Protein AF-A0A1T3MM85-F1 (afdb_monomer_lite)

Radius of gyration: 18.75 Å; chains: 1; bounding box: 43×45×53 Å

Sequence (232 aa):
MTERKKYNGIYTDNSGTTAVIVENDFKNLYTEIDGVKFSGSEFSDLSLDDKTKYTEQQLQRFTWSKTPVYNSEIVREELCNCTFEILVPQLIIDKTTGSEFYSDLKIEYLLGNAEPDGGIEDERISVSLTIEGNLYIGIGNLMETALDDIHSQFGESYHFKNCYGCLYGDYSVYGQSAFGTMLCFAAQKEKYKKVTNKQEYMDLETDKTTTVQEIYCCSQYEIRRAGAGYRG

InterPro domains:
  IPR046271 Protein of unknown function DUF6304 [PF19822] (6-168)

pLDDT: mean 94.49, std 5.5, range [46.62, 98.75]

Secondary structure (DSSP, 8-state):
-PPPEEEEEEEEETTEEEEEEEEE-SS-EEEEETTEEEEESSSTT-B-S-GGGS-HHHHTTSEEEEEEPTTSS-EEEEEESEEEEEEEEEEEEETTT--EEEEEEEEEEEE-PBPTTSSBS-EEEEEEEEETTEEEEEEESSHHHHHHHHHHHHTTTEEE-SSTTBTTEE--TT---SSS-EEE-GGGHHHHTT--SHHHHHTS-GGG-EEE-TT---TT--B--TTSSTT-

Structure (mmCIF, N/CA/C/O backbone):
data_AF-A0A1T3MM85-F1
#
_entry.id   AF-A0A1T3MM85-F1
#
loop_
_atom_site.group_PDB
_atom_site.id
_atom_site.type_symbol
_atom_site.label_atom_id
_atom_site.label_alt_id
_atom_site.label_comp_id
_atom_site.label_asym_id
_atom_site.label_entity_id
_atom_site.label_seq_id
_atom_site.pdbx_PDB_ins_code
_atom_site.Cartn_x
_atom_site.Cartn_y
_atom_site.Cartn_z
_atom_site.occupancy
_atom_site.B_iso_or_equiv
_atom_site.auth_seq_id
_atom_site.auth_comp_id
_atom_site.auth_asym_id
_atom_site.auth_atom_id
_atom_site.pdbx_PDB_model_num
ATOM 1 N N . MET A 1 1 ? -14.546 -11.811 -8.523 1.00 46.62 1 MET A N 1
ATOM 2 C CA . MET A 1 1 ? -13.334 -10.973 -8.602 1.00 46.62 1 MET A CA 1
ATOM 3 C C . MET A 1 1 ? -13.618 -9.736 -7.777 1.00 46.62 1 MET A C 1
ATOM 5 O O . MET A 1 1 ? -14.695 -9.176 -7.950 1.00 46.62 1 MET A O 1
ATOM 9 N N . THR A 1 2 ? -12.750 -9.386 -6.830 1.00 62.84 2 THR A N 1
ATOM 10 C CA . THR A 1 2 ? -12.880 -8.134 -6.070 1.00 62.84 2 THR A CA 1
ATOM 11 C C . THR A 1 2 ? -12.786 -6.966 -7.051 1.00 62.84 2 THR A C 1
ATOM 13 O O . THR A 1 2 ? -11.993 -7.018 -7.990 1.00 62.84 2 THR A O 1
ATOM 16 N N . GLU A 1 3 ? -13.634 -5.954 -6.890 1.00 85.25 3 GLU A N 1
ATOM 17 C CA . GLU A 1 3 ? -13.564 -4.738 -7.700 1.00 85.25 3 GLU A CA 1
ATOM 18 C C . GLU A 1 3 ? -12.201 -4.063 -7.486 1.00 85.25 3 GLU A C 1
ATOM 20 O O . GLU A 1 3 ? -11.816 -3.806 -6.345 1.00 85.25 3 GLU A O 1
ATOM 25 N N . ARG A 1 4 ? -11.477 -3.776 -8.573 1.00 93.38 4 ARG A N 1
ATOM 26 C CA . ARG A 1 4 ? -10.217 -3.029 -8.508 1.00 93.38 4 ARG A CA 1
ATOM 27 C C . ARG A 1 4 ? -10.506 -1.548 -8.328 1.00 93.38 4 ARG A C 1
ATOM 29 O O . ARG A 1 4 ? -11.201 -0.949 -9.151 1.00 93.38 4 ARG A O 1
ATOM 36 N N . LYS A 1 5 ? -9.954 -0.948 -7.277 1.00 96.44 5 LYS A N 1
ATOM 37 C CA . LYS A 1 5 ? -9.929 0.509 -7.124 1.00 96.44 5 LYS A CA 1
ATOM 38 C C . LYS A 1 5 ? -8.842 1.093 -8.011 1.00 96.44 5 LYS A C 1
ATOM 40 O O . LYS A 1 5 ? -7.887 0.403 -8.341 1.00 96.44 5 LYS A O 1
ATOM 45 N N . LYS A 1 6 ? -9.025 2.340 -8.437 1.00 97.94 6 LYS A N 1
ATOM 46 C CA . LYS A 1 6 ? -8.108 3.045 -9.335 1.00 97.94 6 LYS A CA 1
ATOM 47 C C . LYS A 1 6 ? -7.636 4.315 -8.655 1.00 97.94 6 LYS A C 1
ATOM 49 O O . LYS A 1 6 ? -8.470 5.106 -8.217 1.00 97.94 6 LYS A O 1
ATOM 54 N N . TYR A 1 7 ? -6.327 4.498 -8.600 1.00 98.12 7 TYR A N 1
ATOM 55 C CA . TYR A 1 7 ? -5.687 5.664 -8.011 1.00 98.12 7 TYR A CA 1
ATOM 56 C C . TYR A 1 7 ? -4.907 6.395 -9.091 1.00 98.12 7 TYR A C 1
ATOM 58 O O . TYR A 1 7 ? -4.075 5.799 -9.775 1.00 98.12 7 TYR A O 1
ATOM 66 N N . ASN A 1 8 ? -5.205 7.680 -9.259 1.00 97.81 8 ASN A N 1
ATOM 67 C CA . ASN A 1 8 ? -4.418 8.531 -10.139 1.00 97.81 8 ASN A CA 1
ATOM 68 C C . ASN A 1 8 ? -3.082 8.826 -9.467 1.00 97.81 8 ASN A C 1
ATOM 70 O O . ASN A 1 8 ? -3.023 9.038 -8.251 1.00 97.81 8 ASN A O 1
ATOM 74 N N . GLY A 1 9 ? -2.035 8.879 -10.275 1.00 97.88 9 GLY A N 1
ATOM 75 C CA . GLY A 1 9 ? -0.713 9.179 -9.782 1.00 97.88 9 GLY A CA 1
ATOM 76 C C . GLY A 1 9 ? 0.264 9.565 -10.870 1.00 97.88 9 GLY A C 1
ATOM 77 O O . GLY A 1 9 ? -0.087 9.742 -12.040 1.00 97.88 9 GLY A O 1
ATOM 78 N N . ILE A 1 10 ? 1.513 9.672 -10.451 1.00 98.62 10 ILE A N 1
ATOM 79 C CA . ILE A 1 10 ? 2.661 9.889 -11.312 1.00 98.62 10 ILE A CA 1
ATOM 80 C C . ILE A 1 10 ? 3.708 8.817 -11.034 1.00 98.62 10 ILE A C 1
ATOM 82 O O . ILE A 1 10 ? 3.900 8.380 -9.900 1.00 98.62 10 ILE A O 1
ATOM 86 N N . TYR A 1 11 ? 4.378 8.407 -12.097 1.00 98.69 11 TYR A N 1
ATOM 87 C CA . TYR A 1 11 ? 5.571 7.584 -12.061 1.00 98.69 11 TYR A CA 1
ATOM 88 C C . TYR A 1 11 ? 6.740 8.429 -12.549 1.00 98.69 11 TYR A C 1
ATOM 90 O O . TYR A 1 11 ? 6.615 9.115 -13.565 1.00 98.69 11 TYR A O 1
ATOM 98 N N . THR A 1 12 ? 7.860 8.391 -11.836 1.00 98.62 12 THR A N 1
ATOM 99 C CA . THR A 1 12 ? 9.086 9.097 -12.216 1.00 98.62 12 THR A CA 1
ATOM 100 C C . THR A 1 12 ? 10.269 8.143 -12.193 1.00 98.62 12 THR A C 1
ATOM 102 O O . THR A 1 12 ? 10.484 7.453 -11.203 1.00 98.62 12 THR A O 1
ATOM 105 N N . ASP A 1 13 ? 11.049 8.138 -13.268 1.00 97.25 13 ASP A N 1
ATOM 106 C CA . ASP A 1 13 ? 12.316 7.418 -13.403 1.00 97.25 13 ASP A CA 1
ATOM 107 C C . ASP A 1 13 ? 13.390 8.335 -14.019 1.00 97.25 13 ASP A C 1
ATOM 109 O O . ASP A 1 13 ? 13.202 9.546 -14.177 1.00 97.25 13 ASP A O 1
ATOM 113 N N . ASN A 1 14 ? 14.528 7.758 -14.408 1.00 94.75 14 ASN A N 1
ATOM 114 C CA . ASN A 1 14 ? 15.611 8.476 -15.088 1.00 94.75 14 ASN A CA 1
ATOM 115 C C . ASN A 1 14 ? 15.220 9.074 -16.459 1.00 94.75 14 ASN A C 1
ATOM 117 O O . ASN A 1 14 ? 15.920 9.950 -16.967 1.00 94.75 14 ASN A O 1
ATOM 121 N N . SER A 1 15 ? 14.120 8.612 -17.052 1.00 94.81 15 SER A N 1
ATOM 122 C CA . SER A 1 15 ? 13.611 9.019 -18.361 1.00 94.81 15 SER A CA 1
ATOM 123 C C . SER A 1 15 ? 12.527 10.098 -18.238 1.00 94.81 15 SER A C 1
ATOM 125 O O . SER A 1 15 ? 12.055 10.626 -19.247 1.00 94.81 15 SER A O 1
ATOM 127 N N . GLY A 1 16 ? 12.135 10.457 -17.011 1.00 96.38 16 GLY A N 1
ATOM 128 C CA . GLY A 1 16 ? 11.225 11.552 -16.687 1.00 96.38 16 GLY A CA 1
ATOM 129 C C . GLY A 1 16 ? 9.965 11.091 -15.958 1.00 96.38 16 GLY A C 1
ATOM 130 O O . GLY A 1 16 ? 9.890 9.984 -15.436 1.00 96.38 16 GLY A O 1
ATOM 131 N N . THR A 1 17 ? 8.957 11.959 -15.941 1.00 98.06 17 THR A N 1
ATOM 132 C CA . THR A 1 17 ? 7.688 11.725 -15.242 1.00 98.06 17 THR A CA 1
ATOM 133 C C . THR A 1 17 ? 6.564 11.431 -16.231 1.00 98.06 17 THR A C 1
ATOM 135 O O . THR A 1 17 ? 6.426 12.127 -17.237 1.00 98.06 17 THR A O 1
ATOM 138 N N . THR A 1 18 ? 5.727 10.442 -15.923 1.00 97.75 18 THR A N 1
ATOM 139 C CA . THR A 1 18 ? 4.512 10.115 -16.679 1.00 97.75 18 THR A CA 1
ATOM 140 C C . THR A 1 18 ? 3.326 9.937 -15.732 1.00 97.75 18 THR A C 1
ATOM 142 O O . THR A 1 18 ? 3.488 9.541 -14.575 1.00 97.75 18 THR A O 1
ATOM 145 N N . ALA A 1 19 ? 2.124 10.266 -16.200 1.00 98.38 19 ALA A N 1
ATOM 146 C CA . ALA A 1 19 ? 0.906 10.035 -15.432 1.00 98.38 19 ALA A CA 1
ATOM 147 C C . ALA A 1 19 ? 0.533 8.551 -15.495 1.00 98.38 19 ALA A C 1
ATOM 149 O O . ALA A 1 19 ? 0.599 7.937 -16.559 1.00 98.38 19 ALA A O 1
ATOM 150 N N . VAL A 1 20 ? 0.106 7.990 -14.368 1.00 98.50 20 VAL A N 1
ATOM 151 C CA . VAL A 1 20 ? -0.254 6.573 -14.257 1.00 98.50 20 VAL A CA 1
ATOM 152 C C . VAL A 1 20 ? -1.571 6.397 -13.517 1.00 98.50 20 VAL A C 1
ATOM 154 O O . VAL A 1 20 ? -2.015 7.261 -12.756 1.00 98.50 20 VAL A O 1
ATOM 157 N N . ILE A 1 21 ? -2.188 5.238 -13.731 1.00 98.56 21 ILE A N 1
ATOM 158 C CA . ILE A 1 21 ? -3.291 4.751 -12.911 1.00 98.56 21 ILE A CA 1
ATOM 159 C C . ILE A 1 21 ? -2.824 3.460 -12.255 1.00 98.56 21 ILE A C 1
ATOM 161 O O . ILE A 1 21 ? -2.561 2.478 -12.947 1.00 98.56 21 ILE A O 1
ATOM 165 N N . VAL A 1 22 ? -2.771 3.458 -10.926 1.00 98.50 22 VAL A N 1
ATOM 166 C CA . VAL A 1 22 ? -2.528 2.244 -10.147 1.00 98.50 22 VAL A CA 1
ATOM 167 C C . VAL A 1 22 ? -3.875 1.619 -9.814 1.00 98.50 22 VAL A C 1
ATOM 169 O O . VAL A 1 22 ? -4.695 2.203 -9.102 1.00 98.50 22 VAL A O 1
ATOM 172 N N . GLU A 1 23 ? -4.127 0.435 -10.360 1.00 98.38 23 GLU A N 1
ATOM 173 C CA . GLU A 1 23 ? -5.252 -0.404 -9.975 1.00 98.38 23 GLU A CA 1
ATOM 174 C C . GLU A 1 23 ? -4.876 -1.272 -8.775 1.00 98.38 23 GLU A C 1
ATOM 176 O O . GLU A 1 23 ? -3.779 -1.819 -8.714 1.00 98.38 23 GLU A O 1
ATOM 181 N N . ASN A 1 24 ? -5.800 -1.435 -7.835 1.00 97.44 24 ASN A N 1
ATOM 182 C CA . ASN A 1 24 ? -5.543 -2.117 -6.578 1.00 97.44 24 ASN A CA 1
ATOM 183 C C . ASN A 1 24 ? -6.744 -2.993 -6.178 1.00 97.44 24 ASN A C 1
ATOM 185 O O . ASN A 1 24 ? -7.872 -2.501 -6.088 1.00 97.44 24 ASN A O 1
ATOM 189 N N . ASP A 1 25 ? -6.516 -4.293 -5.962 1.00 95.88 25 ASP A N 1
ATOM 190 C CA . ASP A 1 25 ? -7.523 -5.244 -5.446 1.00 95.88 25 ASP A CA 1
ATOM 191 C C . ASP A 1 25 ? -7.372 -5.557 -3.940 1.00 95.88 25 ASP A C 1
ATOM 193 O O . ASP A 1 25 ? -8.029 -6.458 -3.409 1.00 95.88 25 ASP A O 1
ATOM 197 N N . PHE A 1 26 ? -6.527 -4.776 -3.269 1.00 94.75 26 PHE A N 1
ATOM 198 C CA . PHE A 1 26 ? -6.079 -4.850 -1.880 1.00 94.75 26 PHE A CA 1
ATOM 199 C C . PHE A 1 26 ? -5.228 -6.073 -1.537 1.00 94.75 26 PHE A C 1
ATOM 201 O O . PHE A 1 26 ? -5.015 -6.368 -0.359 1.00 94.75 26 PHE A O 1
ATOM 208 N N . LYS A 1 27 ? -4.740 -6.772 -2.565 1.00 93.25 27 LYS A N 1
ATOM 209 C CA . LYS A 1 27 ? -3.718 -7.822 -2.483 1.00 93.25 27 LYS A CA 1
ATOM 210 C C . LYS A 1 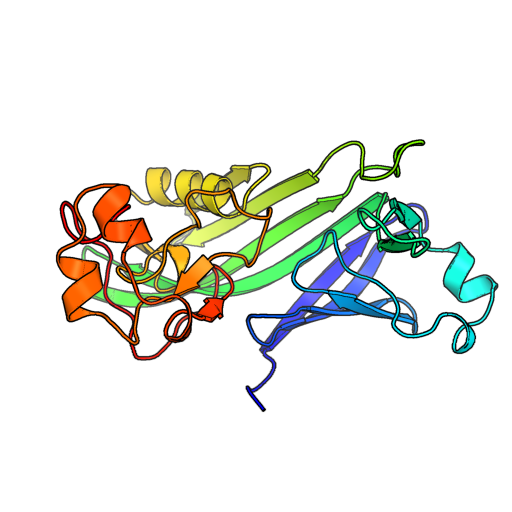27 ? -2.596 -7.603 -3.489 1.00 93.25 27 LYS A C 1
ATOM 212 O O . LYS A 1 27 ? -1.458 -7.928 -3.195 1.00 93.25 27 LYS A O 1
ATOM 217 N N . ASN A 1 28 ? -2.943 -7.089 -4.662 1.00 95.75 28 ASN A N 1
ATOM 218 C CA . ASN A 1 28 ? -2.043 -6.812 -5.760 1.00 95.75 28 ASN A CA 1
ATOM 219 C C . ASN A 1 28 ? -2.306 -5.421 -6.330 1.00 95.75 28 ASN A C 1
ATOM 221 O O . ASN A 1 28 ? -3.443 -4.929 -6.371 1.00 95.75 28 ASN A O 1
ATOM 225 N N . LEU A 1 29 ? -1.225 -4.839 -6.821 1.00 97.56 29 LEU A N 1
ATOM 226 C CA . LEU A 1 29 ? -1.166 -3.639 -7.620 1.00 97.56 29 LEU A CA 1
ATOM 227 C C . LEU A 1 29 ? -1.023 -4.012 -9.094 1.00 97.56 29 LEU A C 1
ATOM 229 O O . LEU A 1 29 ? -0.378 -4.997 -9.455 1.00 97.56 29 LEU A O 1
ATOM 233 N N . TYR A 1 30 ? -1.619 -3.192 -9.950 1.00 98.19 30 TYR A N 1
ATOM 234 C CA . TYR A 1 30 ? -1.476 -3.277 -11.396 1.00 98.19 30 TYR A CA 1
ATOM 235 C C . TYR A 1 30 ? -1.328 -1.865 -11.938 1.00 98.19 30 TYR A C 1
ATOM 237 O O . TYR A 1 30 ? -2.075 -0.971 -11.551 1.00 98.19 30 TYR A O 1
ATOM 245 N N . THR A 1 31 ? -0.394 -1.646 -12.849 1.00 98.38 31 THR A N 1
ATOM 246 C CA . THR A 1 31 ? -0.218 -0.335 -13.477 1.00 98.38 31 THR A CA 1
ATOM 247 C C . THR A 1 31 ? 0.287 -0.495 -14.900 1.00 98.38 31 THR A C 1
ATOM 249 O O . THR A 1 31 ? 0.896 -1.507 -15.248 1.00 98.38 31 THR A O 1
ATOM 252 N N . GLU A 1 32 ? 0.007 0.492 -15.740 1.00 97.81 32 GLU A N 1
ATOM 253 C CA . GLU A 1 32 ? 0.565 0.587 -17.082 1.00 97.81 32 GLU A CA 1
ATOM 254 C C . GLU A 1 32 ? 1.396 1.864 -17.172 1.00 97.81 32 GLU A C 1
ATOM 256 O O . GLU A 1 32 ? 0.904 2.953 -16.875 1.00 97.81 32 GLU A O 1
ATOM 261 N N . ILE A 1 33 ? 2.656 1.718 -17.574 1.00 97.69 33 ILE A N 1
ATOM 262 C CA . ILE A 1 33 ? 3.625 2.807 -17.690 1.00 97.69 33 ILE A CA 1
ATOM 263 C C . ILE A 1 33 ? 4.123 2.802 -19.131 1.00 97.69 33 ILE A C 1
ATOM 265 O O . ILE A 1 33 ? 4.715 1.820 -19.576 1.00 97.69 33 ILE A O 1
ATOM 269 N N . ASP A 1 34 ? 3.819 3.859 -19.886 1.00 94.75 34 ASP A N 1
ATOM 270 C CA . ASP A 1 34 ? 4.180 4.009 -21.305 1.00 94.75 34 ASP A CA 1
ATOM 271 C C . ASP A 1 34 ? 3.874 2.760 -22.172 1.00 94.75 34 ASP A C 1
ATOM 273 O O . ASP A 1 34 ? 4.648 2.345 -23.040 1.00 94.75 34 ASP A O 1
ATOM 277 N N . GLY A 1 35 ? 2.712 2.137 -21.937 1.00 95.06 35 GLY A N 1
ATOM 278 C CA . GLY A 1 35 ? 2.247 0.957 -22.676 1.00 95.06 35 GLY A CA 1
ATOM 279 C C . GLY A 1 35 ? 2.796 -0.385 -22.178 1.00 95.06 35 GLY A C 1
ATOM 280 O O . GLY A 1 35 ? 2.529 -1.417 -22.800 1.00 95.06 35 GLY A O 1
ATOM 281 N N . VAL A 1 36 ? 3.554 -0.397 -21.078 1.00 97.44 36 VAL A N 1
ATOM 282 C CA . VAL A 1 36 ? 4.083 -1.608 -20.439 1.00 97.44 36 VAL A CA 1
ATOM 283 C C . VAL A 1 36 ? 3.323 -1.889 -19.148 1.00 97.44 36 VAL A C 1
ATOM 285 O O . VAL A 1 36 ? 3.209 -1.021 -18.287 1.00 97.44 36 VAL A O 1
ATOM 288 N N . LYS A 1 37 ? 2.777 -3.102 -19.019 1.00 97.75 37 LYS A N 1
ATOM 289 C CA . LYS A 1 37 ? 1.931 -3.499 -17.886 1.00 97.75 37 LYS A CA 1
ATOM 290 C C . LYS A 1 37 ? 2.736 -4.216 -16.819 1.00 97.75 37 LYS A C 1
ATOM 292 O O . LYS A 1 37 ? 3.371 -5.225 -17.120 1.00 97.75 37 LYS A O 1
ATOM 297 N N . PHE A 1 38 ? 2.605 -3.729 -15.594 1.00 98.19 38 PHE A N 1
ATOM 298 C CA . PHE A 1 38 ? 3.234 -4.256 -14.395 1.00 98.19 38 PHE A CA 1
ATOM 299 C C . PHE A 1 38 ? 2.185 -4.768 -13.415 1.00 98.19 38 PHE A C 1
ATOM 301 O O . PHE A 1 38 ? 1.079 -4.221 -13.329 1.00 98.19 38 PHE A O 1
ATOM 308 N N . SER A 1 39 ? 2.564 -5.776 -12.640 1.00 97.75 39 SER A N 1
ATOM 309 C CA . SER A 1 39 ? 1.818 -6.202 -11.462 1.00 97.75 39 SER A CA 1
ATOM 310 C C . SER A 1 39 ? 2.732 -6.732 -10.370 1.00 97.75 39 SER A C 1
ATOM 312 O O . SER A 1 39 ? 3.830 -7.202 -10.655 1.00 97.75 39 SER A O 1
ATOM 314 N N . GLY A 1 40 ? 2.255 -6.661 -9.136 1.00 96.19 40 GLY A N 1
ATOM 315 C CA . GLY A 1 40 ? 2.984 -7.043 -7.931 1.00 96.19 40 GLY A CA 1
ATOM 316 C C . GLY A 1 40 ? 2.051 -7.000 -6.726 1.00 96.19 40 GLY A C 1
ATOM 317 O O . GLY A 1 40 ? 0.915 -6.540 -6.849 1.00 96.19 40 GLY A O 1
ATOM 318 N N . SER A 1 41 ? 2.478 -7.500 -5.576 1.00 94.56 41 SER A N 1
ATOM 319 C CA . SER A 1 41 ? 1.741 -7.355 -4.316 1.00 94.56 41 SER A CA 1
ATOM 320 C C . SER A 1 41 ? 1.948 -5.981 -3.660 1.00 94.56 41 SER A C 1
ATOM 322 O O . SER A 1 41 ? 1.062 -5.488 -2.952 1.00 94.56 41 SER A O 1
ATOM 324 N N . GLU A 1 42 ? 3.060 -5.325 -3.987 1.00 95.38 42 GLU A N 1
ATOM 325 C CA . GLU A 1 42 ? 3.485 -4.005 -3.533 1.00 95.38 42 GLU A CA 1
ATOM 326 C C . GLU A 1 42 ? 4.216 -3.240 -4.653 1.00 95.38 42 GLU A C 1
ATOM 328 O O . GLU A 1 42 ? 4.110 -3.589 -5.828 1.00 95.38 42 GLU A O 1
ATOM 333 N N . PHE A 1 43 ? 4.864 -2.114 -4.340 1.00 96.88 43 PHE A N 1
ATOM 334 C CA . PHE A 1 43 ? 5.544 -1.313 -5.364 1.00 96.88 43 PHE A CA 1
ATOM 335 C C . PHE A 1 43 ? 6.921 -1.875 -5.726 1.00 96.88 43 PHE A C 1
ATOM 337 O O . PHE A 1 43 ? 7.295 -1.838 -6.898 1.00 96.88 43 PHE A O 1
ATOM 344 N N . SER A 1 44 ? 7.654 -2.407 -4.746 1.00 95.00 44 SER A N 1
ATOM 345 C CA . SER A 1 44 ? 8.999 -2.965 -4.924 1.00 95.00 44 SER A CA 1
ATOM 346 C C . SER A 1 44 ? 9.025 -4.311 -5.649 1.00 95.00 44 SER A C 1
ATOM 348 O O . SER A 1 44 ? 10.076 -4.685 -6.158 1.00 95.00 44 SER A O 1
ATOM 350 N N . ASP A 1 45 ? 7.888 -5.007 -5.771 1.00 94.88 45 ASP A N 1
ATOM 351 C CA . ASP A 1 45 ? 7.774 -6.275 -6.508 1.00 94.88 45 ASP A CA 1
ATOM 352 C C . ASP A 1 45 ? 7.019 -6.149 -7.849 1.00 94.88 45 ASP A C 1
ATOM 354 O O . ASP A 1 45 ? 6.692 -7.156 -8.490 1.00 94.88 45 ASP A O 1
ATOM 358 N N . LEU A 1 46 ? 6.758 -4.917 -8.311 1.00 97.25 46 LEU A N 1
ATOM 359 C CA . LEU A 1 46 ? 6.157 -4.676 -9.623 1.00 97.25 46 LEU A CA 1
ATOM 360 C C . LEU A 1 46 ? 7.041 -5.263 -10.727 1.00 97.25 46 LEU A C 1
ATOM 362 O O . LEU A 1 46 ? 8.158 -4.812 -10.976 1.00 97.25 46 LEU A O 1
ATOM 366 N N . SER A 1 47 ? 6.507 -6.247 -11.442 1.00 96.56 47 SER A N 1
ATOM 367 C CA . SER A 1 47 ? 7.224 -6.998 -12.472 1.00 96.56 47 SER A CA 1
ATOM 368 C C . SER A 1 47 ? 6.360 -7.212 -13.716 1.00 96.56 47 SER A C 1
ATOM 370 O O . SER A 1 47 ? 5.169 -6.885 -13.743 1.00 96.56 47 SER A O 1
ATOM 372 N N . LEU A 1 48 ? 6.979 -7.714 -14.789 1.00 95.19 48 LEU A N 1
ATOM 373 C CA . LEU A 1 48 ? 6.299 -8.036 -16.044 1.00 95.19 48 LEU A CA 1
ATOM 374 C C . LEU A 1 48 ? 5.957 -9.521 -16.100 1.00 95.19 48 LEU A C 1
ATOM 376 O O . LEU A 1 48 ? 6.842 -10.357 -15.937 1.00 95.19 48 LEU A O 1
ATOM 380 N N . ASP A 1 49 ? 4.719 -9.841 -16.477 1.00 88.69 49 ASP A N 1
ATOM 381 C CA . ASP A 1 49 ? 4.307 -11.232 -16.706 1.00 88.69 49 ASP A CA 1
ATOM 382 C C . ASP A 1 49 ? 5.080 -11.895 -17.860 1.00 88.69 49 ASP A C 1
ATOM 384 O O . ASP A 1 49 ? 5.370 -13.088 -17.828 1.00 88.69 49 ASP A O 1
ATOM 388 N N . ASP A 1 50 ? 5.354 -11.139 -18.929 1.00 90.19 50 ASP A N 1
ATOM 389 C CA . ASP A 1 50 ? 6.001 -11.643 -20.143 1.00 90.19 50 ASP A CA 1
ATOM 390 C C . ASP A 1 50 ? 6.675 -10.503 -20.919 1.00 90.19 50 ASP A C 1
ATOM 392 O O . ASP A 1 50 ? 6.007 -9.691 -21.568 1.00 90.19 50 ASP A O 1
ATOM 396 N N . LYS A 1 51 ? 8.013 -10.459 -20.874 1.00 90.50 51 LYS A N 1
ATOM 397 C CA . LYS A 1 51 ? 8.818 -9.434 -21.557 1.00 90.50 51 LYS A CA 1
ATOM 398 C C . LYS A 1 51 ? 8.740 -9.518 -23.082 1.00 90.50 51 LYS A C 1
ATOM 400 O O . LYS A 1 51 ? 8.948 -8.507 -23.744 1.00 90.50 51 LYS A O 1
ATOM 405 N N . THR A 1 52 ? 8.398 -10.678 -23.651 1.00 93.38 52 THR A N 1
ATOM 406 C CA . THR A 1 52 ? 8.351 -10.870 -25.113 1.00 93.38 52 THR A CA 1
ATOM 407 C C . THR A 1 52 ? 7.214 -10.096 -25.786 1.00 93.38 52 THR A C 1
ATOM 409 O O . THR A 1 52 ? 7.213 -9.922 -27.003 1.00 93.38 52 THR A O 1
ATOM 412 N N . LYS A 1 53 ? 6.264 -9.581 -24.995 1.00 96.25 53 LYS A N 1
ATOM 413 C CA . LYS A 1 53 ? 5.151 -8.742 -25.457 1.00 96.25 53 LYS A CA 1
ATOM 414 C C . LYS A 1 53 ? 5.550 -7.295 -25.751 1.00 96.25 53 LYS A C 1
ATOM 416 O O . LYS A 1 53 ? 4.731 -6.556 -26.295 1.00 96.25 53 LYS A O 1
ATOM 421 N N . TYR A 1 54 ? 6.763 -6.886 -25.386 1.00 96.56 54 TYR A N 1
ATOM 422 C CA . TYR A 1 54 ? 7.209 -5.499 -25.461 1.00 96.56 54 TYR A CA 1
ATOM 423 C C . TYR A 1 54 ? 8.450 -5.359 -26.337 1.00 96.56 54 TYR A C 1
ATOM 425 O O . TYR A 1 54 ? 9.261 -6.274 -26.470 1.00 96.56 54 TYR A O 1
ATOM 433 N N . THR A 1 55 ? 8.597 -4.188 -26.948 1.00 95.62 55 THR A N 1
ATOM 434 C CA . THR A 1 55 ? 9.784 -3.859 -27.744 1.00 95.62 55 THR A CA 1
ATOM 435 C C . THR A 1 55 ? 10.983 -3.555 -26.847 1.00 95.62 55 THR A C 1
ATOM 437 O O . THR A 1 55 ? 10.823 -3.089 -25.719 1.00 95.62 55 THR A O 1
ATOM 440 N N . GLU A 1 56 ? 12.202 -3.735 -27.363 1.00 93.69 56 GLU A N 1
ATOM 441 C CA . GLU A 1 56 ? 13.424 -3.348 -26.639 1.00 93.69 56 GLU A CA 1
ATOM 442 C C . GLU A 1 56 ? 13.398 -1.874 -26.220 1.00 93.69 56 GLU A C 1
ATOM 444 O O . GLU A 1 56 ? 13.777 -1.551 -25.100 1.00 93.69 56 GLU A O 1
ATOM 449 N N . GLN A 1 57 ? 12.886 -0.989 -27.080 1.00 91.81 57 GLN A N 1
ATOM 450 C CA . GLN A 1 57 ? 12.777 0.440 -26.786 1.00 91.81 57 GLN A CA 1
ATOM 451 C C . GLN A 1 57 ? 11.861 0.720 -25.587 1.00 91.81 57 GLN A C 1
ATOM 453 O O . GLN A 1 57 ? 12.188 1.566 -24.761 1.00 91.81 57 GLN A O 1
ATOM 458 N N . GLN A 1 58 ? 10.738 0.004 -25.468 1.00 93.50 58 GLN A N 1
ATOM 459 C CA . GLN A 1 58 ? 9.858 0.120 -24.301 1.00 93.50 58 GLN A CA 1
ATOM 460 C C . GLN A 1 58 ? 10.553 -0.370 -23.027 1.00 93.50 58 GLN A C 1
ATOM 462 O O . GLN A 1 58 ? 10.413 0.243 -21.976 1.00 93.50 58 GLN A O 1
ATOM 467 N N . LEU A 1 59 ? 11.319 -1.460 -23.114 1.00 95.31 59 LEU A N 1
ATOM 468 C CA . LEU A 1 59 ? 11.973 -2.064 -21.951 1.00 95.31 59 LEU A CA 1
ATOM 469 C C . LEU A 1 59 ? 13.226 -1.309 -21.484 1.00 95.31 59 LEU A C 1
ATOM 471 O O . LEU A 1 59 ? 13.539 -1.358 -20.297 1.00 95.31 59 LEU A O 1
ATOM 475 N N . GLN A 1 60 ? 13.923 -0.608 -22.385 1.00 93.44 60 GLN A N 1
ATOM 476 C CA . GLN A 1 60 ? 15.134 0.173 -22.085 1.00 93.44 60 GLN A CA 1
ATOM 477 C C . GLN A 1 60 ? 14.887 1.357 -21.145 1.00 93.44 60 GLN A C 1
ATOM 479 O O . GLN A 1 60 ? 15.830 1.830 -20.516 1.00 93.44 60 GLN A O 1
ATOM 484 N N . ARG A 1 61 ? 13.639 1.830 -21.050 1.00 93.06 61 ARG A N 1
ATOM 485 C CA . ARG A 1 61 ? 13.251 2.894 -20.121 1.00 93.06 61 ARG A CA 1
ATOM 486 C C . ARG A 1 61 ? 13.405 2.471 -18.655 1.00 93.06 61 ARG A C 1
ATOM 488 O O . ARG A 1 61 ? 13.781 3.282 -17.817 1.00 93.06 61 ARG A O 1
ATOM 495 N N . PHE A 1 62 ? 13.112 1.211 -18.346 1.00 96.56 62 PHE A N 1
ATOM 496 C CA . PHE A 1 62 ? 12.992 0.735 -16.971 1.00 96.56 62 PHE A CA 1
ATOM 497 C C . PHE A 1 62 ? 14.318 0.214 -16.419 1.00 96.56 62 PHE A C 1
ATOM 499 O O . PHE A 1 62 ? 15.074 -0.472 -17.112 1.00 96.56 62 PHE A O 1
ATOM 506 N N . THR A 1 63 ? 14.562 0.480 -15.135 1.00 96.31 63 THR A N 1
ATOM 507 C CA . THR A 1 63 ? 15.655 -0.145 -14.379 1.00 96.31 63 THR A CA 1
ATOM 508 C C . THR A 1 63 ? 15.117 -1.380 -13.659 1.00 96.31 63 THR A C 1
ATOM 510 O O . THR A 1 63 ? 14.009 -1.353 -13.123 1.00 96.31 63 THR A O 1
ATOM 513 N N . TRP A 1 64 ? 15.890 -2.467 -13.669 1.00 95.56 64 TRP A N 1
ATOM 514 C CA . TRP A 1 64 ? 15.477 -3.764 -13.133 1.00 95.56 64 TRP A CA 1
ATOM 515 C C . TRP A 1 64 ? 16.400 -4.190 -11.996 1.00 95.56 64 TRP A C 1
ATOM 517 O O . TRP A 1 64 ? 17.606 -4.326 -12.216 1.00 95.56 64 TRP A O 1
ATOM 527 N N . SER A 1 65 ? 15.833 -4.468 -10.823 1.00 95.38 65 SER A N 1
ATOM 528 C CA . SER A 1 65 ? 16.507 -5.276 -9.811 1.00 95.38 65 SER A CA 1
ATOM 529 C C . SER A 1 65 ? 16.365 -6.750 -10.168 1.00 95.38 65 SER A C 1
ATOM 531 O O . SER A 1 65 ? 15.326 -7.177 -10.674 1.00 95.38 65 SER A O 1
ATOM 533 N N . LYS A 1 66 ? 17.432 -7.522 -9.954 1.00 93.38 66 LYS A N 1
ATOM 534 C CA . LYS A 1 66 ? 17.482 -8.951 -10.266 1.00 93.38 66 LYS A CA 1
ATOM 535 C C . LYS A 1 66 ? 17.657 -9.742 -8.985 1.00 93.38 66 LYS A C 1
ATOM 537 O O . LYS A 1 66 ? 18.765 -9.833 -8.468 1.00 93.38 66 LYS A O 1
ATOM 542 N N . THR A 1 67 ? 16.579 -10.346 -8.507 1.00 89.69 67 THR A N 1
ATOM 543 C CA . THR A 1 67 ? 16.574 -11.062 -7.230 1.00 89.69 67 THR A CA 1
ATOM 544 C C . THR A 1 67 ? 16.493 -12.569 -7.481 1.00 89.69 67 THR A C 1
ATOM 546 O O . THR A 1 67 ? 15.486 -13.053 -8.012 1.00 89.69 67 THR A O 1
ATOM 549 N N . PRO A 1 68 ? 17.531 -13.353 -7.129 1.00 88.06 68 PRO A N 1
ATOM 550 C CA . PRO A 1 68 ? 17.466 -14.807 -7.201 1.00 88.06 68 PRO A CA 1
ATOM 551 C C . PRO A 1 68 ? 16.393 -15.346 -6.252 1.00 88.06 68 PRO A C 1
ATOM 553 O O . PRO A 1 68 ? 16.365 -15.015 -5.066 1.00 88.06 68 PRO A O 1
ATOM 556 N N . VAL A 1 69 ? 15.523 -16.222 -6.748 1.00 86.19 69 VAL A N 1
ATOM 557 C CA . VAL A 1 69 ? 14.542 -16.901 -5.900 1.00 86.19 69 VAL A CA 1
ATOM 558 C C . VAL A 1 69 ? 15.248 -18.028 -5.152 1.00 86.19 69 VAL A C 1
ATOM 560 O O . VAL A 1 69 ? 15.805 -18.942 -5.767 1.00 86.19 69 VAL A O 1
ATOM 563 N N . TYR A 1 70 ? 15.204 -17.961 -3.818 1.00 84.62 70 TYR A N 1
ATOM 564 C CA . TYR A 1 70 ? 15.875 -18.898 -2.916 1.00 84.62 70 TYR A CA 1
ATOM 565 C C . TYR A 1 70 ? 15.644 -20.366 -3.311 1.00 84.62 70 TYR A C 1
ATOM 567 O O . TYR A 1 70 ? 14.510 -20.792 -3.531 1.00 84.62 70 TYR A O 1
ATOM 575 N N . ASN A 1 71 ? 16.732 -21.142 -3.373 1.00 88.06 71 ASN A N 1
ATOM 576 C CA . ASN A 1 71 ? 16.749 -22.550 -3.792 1.00 88.06 71 ASN A CA 1
ATOM 577 C C . ASN A 1 71 ? 16.135 -22.821 -5.181 1.00 88.06 71 ASN A C 1
ATOM 579 O O . ASN A 1 71 ? 15.565 -23.890 -5.409 1.00 88.06 71 ASN A O 1
ATOM 583 N N . SER A 1 72 ? 16.268 -21.888 -6.126 1.00 89.88 72 SER A N 1
ATOM 584 C CA . SER A 1 72 ? 15.864 -22.100 -7.517 1.00 89.88 72 SER A CA 1
ATOM 585 C C . SER A 1 72 ? 16.816 -21.420 -8.507 1.00 89.88 72 SER A C 1
ATOM 587 O O . SER A 1 72 ? 17.611 -20.564 -8.133 1.00 89.88 72 SER A O 1
ATOM 589 N N . GLU A 1 73 ? 16.708 -21.784 -9.785 1.00 89.44 73 GLU A N 1
ATOM 590 C CA . GLU A 1 73 ? 17.410 -21.111 -10.892 1.00 89.44 73 GLU A CA 1
ATOM 591 C C . GLU A 1 73 ? 16.648 -19.875 -11.411 1.00 89.44 73 GLU A C 1
ATOM 593 O O . GLU A 1 73 ? 17.063 -19.236 -12.376 1.00 89.44 73 GLU A O 1
ATOM 598 N N . ILE A 1 74 ? 15.507 -19.546 -10.798 1.00 88.56 74 ILE A N 1
ATOM 599 C CA . ILE A 1 74 ? 14.646 -18.445 -11.226 1.00 88.56 74 ILE A CA 1
ATOM 600 C C . ILE A 1 74 ? 15.217 -17.133 -10.687 1.00 88.56 74 ILE A C 1
ATOM 602 O O . ILE A 1 74 ? 15.475 -17.000 -9.492 1.00 88.56 74 ILE A O 1
ATOM 606 N N . VAL A 1 75 ? 15.349 -16.140 -11.564 1.00 89.38 75 VAL A N 1
ATOM 607 C CA . VAL A 1 75 ? 15.669 -14.756 -11.201 1.00 89.38 75 VAL A CA 1
ATOM 608 C C . VAL A 1 75 ? 14.438 -13.904 -11.468 1.00 89.38 75 VAL A C 1
ATOM 610 O O . VAL A 1 75 ? 13.925 -13.893 -12.588 1.00 89.38 75 VAL A O 1
ATOM 613 N N . ARG A 1 76 ? 13.949 -13.213 -10.438 1.00 89.62 76 ARG A N 1
ATOM 614 C CA . ARG A 1 76 ? 12.891 -12.213 -10.584 1.00 89.62 76 ARG A CA 1
ATOM 615 C C . ARG A 1 76 ? 13.495 -10.909 -11.061 1.00 89.62 76 ARG A C 1
ATOM 617 O O . ARG A 1 76 ? 14.565 -10.523 -10.601 1.00 89.62 76 ARG A O 1
ATOM 624 N N . GLU A 1 77 ? 12.805 -10.261 -11.990 1.00 94.12 77 GLU A N 1
ATOM 625 C CA . GLU A 1 77 ? 13.158 -8.928 -12.461 1.00 94.12 77 GLU A CA 1
ATOM 626 C C . GLU A 1 77 ? 12.040 -7.967 -12.070 1.00 94.12 77 GLU A C 1
ATOM 628 O O . GLU A 1 77 ? 10.946 -8.007 -12.637 1.00 94.12 77 GLU A O 1
ATOM 633 N N . GLU A 1 78 ? 12.332 -7.130 -11.084 1.00 95.75 78 GLU A N 1
ATOM 634 C CA . GLU A 1 78 ? 11.391 -6.213 -10.441 1.00 95.75 78 GLU A CA 1
ATOM 635 C C . GLU A 1 78 ? 11.809 -4.770 -10.745 1.00 95.75 78 GLU A C 1
ATOM 637 O O . GLU A 1 78 ? 12.992 -4.475 -10.947 1.00 95.75 78 GLU A O 1
ATOM 642 N N . LEU A 1 79 ? 10.833 -3.876 -10.865 1.00 97.00 79 LEU A N 1
ATOM 643 C CA . LEU A 1 79 ? 11.055 -2.478 -11.207 1.00 97.00 79 LEU A CA 1
ATOM 644 C C . LEU A 1 79 ? 11.776 -1.747 -10.064 1.00 97.00 79 LEU A C 1
ATOM 646 O O . LEU A 1 79 ? 11.388 -1.867 -8.907 1.00 97.00 79 LEU A O 1
ATOM 650 N N . CYS A 1 80 ? 12.797 -0.948 -10.380 1.00 97.69 80 CYS A N 1
ATOM 651 C CA . CYS A 1 80 ? 13.509 -0.128 -9.394 1.00 97.69 80 CYS A CA 1
ATOM 652 C C . CYS A 1 80 ? 13.978 1.216 -9.980 1.00 97.69 80 CYS A C 1
ATOM 654 O O . CYS A 1 80 ? 13.632 1.555 -11.114 1.00 97.69 80 CYS A O 1
ATOM 656 N N . ASN A 1 81 ? 14.742 1.992 -9.201 1.00 97.81 81 ASN A N 1
ATOM 657 C CA . ASN A 1 81 ? 15.239 3.330 -9.542 1.00 97.81 81 ASN A CA 1
ATOM 658 C C . ASN A 1 81 ? 14.130 4.273 -10.031 1.00 97.81 81 ASN A C 1
ATOM 660 O O . ASN A 1 81 ? 14.195 4.861 -11.116 1.00 97.81 81 ASN A O 1
ATOM 664 N N . CYS A 1 82 ? 13.054 4.340 -9.255 1.00 98.50 82 CYS A N 1
ATOM 665 C CA . CYS A 1 82 ? 11.871 5.098 -9.617 1.00 98.50 82 CYS A CA 1
ATOM 666 C C . CYS A 1 82 ? 11.083 5.545 -8.388 1.00 98.50 82 CYS A C 1
ATOM 668 O O . CYS A 1 82 ? 11.362 5.170 -7.250 1.00 98.50 82 CYS A O 1
ATOM 670 N N . THR A 1 83 ? 10.092 6.395 -8.616 1.00 98.69 83 THR A N 1
ATOM 671 C CA . THR A 1 83 ? 9.169 6.861 -7.587 1.00 98.69 83 THR A CA 1
ATOM 672 C C . THR A 1 83 ? 7.745 6.811 -8.109 1.00 98.69 83 THR A C 1
ATOM 674 O O . THR A 1 83 ? 7.469 7.251 -9.227 1.00 98.69 83 THR A O 1
ATOM 677 N N . PHE A 1 84 ? 6.839 6.306 -7.279 1.00 98.75 84 PHE A N 1
ATOM 678 C CA . PHE A 1 84 ? 5.401 6.402 -7.481 1.00 9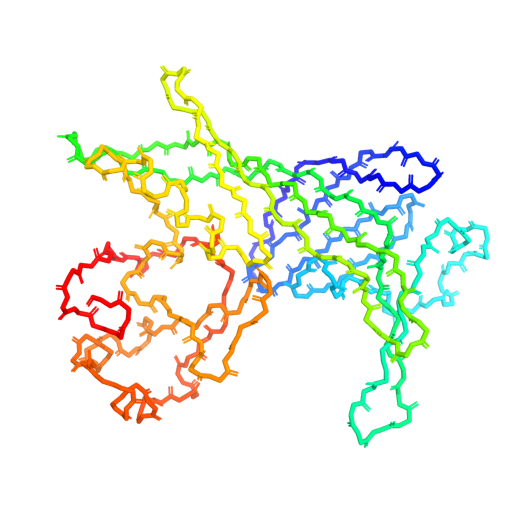8.75 84 PHE A CA 1
ATOM 679 C C . PHE A 1 84 ? 4.827 7.426 -6.515 1.00 98.75 84 PHE A C 1
ATOM 681 O O . PHE A 1 84 ? 5.123 7.387 -5.329 1.00 98.75 84 PHE A O 1
ATOM 688 N N . GLU A 1 85 ? 3.962 8.305 -7.000 1.00 98.75 85 GLU A N 1
ATOM 689 C CA . GLU A 1 85 ? 3.118 9.140 -6.151 1.00 98.75 85 GLU A CA 1
ATOM 690 C C . GLU A 1 85 ? 1.661 8.896 -6.533 1.00 98.75 85 GLU A C 1
ATOM 692 O O . GLU A 1 85 ? 1.287 9.107 -7.684 1.00 98.75 85 GLU A O 1
ATOM 697 N N . ILE A 1 86 ? 0.836 8.452 -5.583 1.00 98.62 86 ILE A N 1
ATOM 698 C CA . ILE A 1 86 ? -0.594 8.194 -5.792 1.00 98.62 86 ILE A CA 1
ATOM 699 C C . ILE A 1 86 ? -1.450 8.876 -4.728 1.00 98.62 86 ILE A C 1
ATOM 701 O O . ILE A 1 86 ? -1.025 9.057 -3.588 1.00 98.62 86 ILE A O 1
ATOM 705 N N . LEU A 1 87 ? -2.687 9.211 -5.098 1.00 98.25 87 LEU A N 1
ATOM 706 C CA . LEU A 1 87 ? -3.708 9.698 -4.171 1.00 98.25 87 LEU A CA 1
ATOM 707 C C . LEU A 1 87 ? -4.716 8.588 -3.875 1.00 98.25 87 LEU A C 1
ATOM 709 O O . LEU A 1 87 ? -5.418 8.107 -4.770 1.00 98.25 87 LEU A O 1
ATOM 713 N N . VAL A 1 88 ? -4.793 8.194 -2.608 1.00 98.12 88 VAL A N 1
ATOM 714 C CA . VAL A 1 88 ? -5.679 7.138 -2.123 1.00 98.12 88 VAL A CA 1
ATOM 715 C C . VAL A 1 88 ? -6.711 7.750 -1.178 1.00 98.12 88 VAL A C 1
ATOM 717 O O . VAL A 1 88 ? -6.353 8.145 -0.070 1.00 98.12 88 VAL A O 1
ATOM 720 N N . PRO A 1 89 ? -8.005 7.778 -1.537 1.00 97.81 89 PRO A N 1
ATOM 721 C CA . PRO A 1 89 ? -9.044 8.200 -0.607 1.00 97.81 89 PRO A CA 1
ATOM 722 C C . PRO A 1 89 ? -9.069 7.274 0.612 1.00 97.81 89 PRO A C 1
ATOM 724 O O . PRO A 1 89 ? -9.241 6.058 0.478 1.00 97.81 89 PRO A O 1
ATOM 727 N N . GLN A 1 90 ? -8.893 7.835 1.804 1.00 97.88 90 GLN A N 1
ATOM 728 C CA . GLN A 1 90 ? -8.936 7.119 3.074 1.00 97.88 90 GLN A CA 1
ATOM 729 C C . GLN A 1 90 ? -10.102 7.609 3.917 1.00 97.88 90 GLN A C 1
ATOM 731 O O . GLN A 1 90 ? -10.376 8.805 3.996 1.00 97.88 90 GLN A O 1
ATOM 736 N N . LEU A 1 91 ? -10.797 6.663 4.543 1.00 98.06 91 LEU A N 1
ATOM 737 C CA . LEU A 1 91 ? -11.876 6.962 5.469 1.00 98.06 91 LEU A CA 1
ATOM 738 C C . LEU A 1 91 ? -11.274 7.262 6.844 1.00 98.06 91 LEU A C 1
ATOM 740 O O . LEU A 1 91 ? -10.523 6.453 7.392 1.00 98.06 91 LEU A O 1
ATOM 744 N N . ILE A 1 92 ? -11.605 8.425 7.388 1.00 98.44 92 ILE A N 1
ATOM 745 C CA . ILE A 1 92 ? -11.130 8.925 8.675 1.00 98.44 92 ILE A CA 1
ATOM 746 C C . ILE A 1 92 ? -12.320 9.021 9.626 1.00 98.44 92 ILE A C 1
ATOM 748 O O . ILE A 1 92 ? -13.399 9.457 9.229 1.00 98.44 92 ILE A O 1
ATOM 752 N N . ILE A 1 93 ? -12.119 8.605 10.874 1.00 98.25 93 ILE A N 1
ATOM 753 C CA . ILE A 1 93 ? -13.067 8.801 11.973 1.00 98.25 93 ILE A CA 1
ATOM 754 C C . ILE A 1 93 ? -12.604 10.017 12.768 1.00 98.25 93 ILE A C 1
ATOM 756 O O . ILE A 1 93 ? -11.483 10.019 13.274 1.00 98.25 93 ILE A O 1
ATOM 760 N N . ASP A 1 94 ? -13.466 11.015 12.927 1.00 97.69 94 ASP A N 1
ATOM 761 C CA . ASP A 1 94 ? -13.301 12.050 13.947 1.00 97.69 94 ASP A CA 1
ATOM 762 C C . ASP A 1 94 ? -13.761 11.486 15.295 1.00 97.69 94 ASP A C 1
ATOM 764 O O . ASP A 1 94 ? -14.933 11.162 15.492 1.00 97.69 94 ASP A O 1
ATOM 768 N N . LYS A 1 95 ? -12.829 11.351 16.237 1.00 94.94 95 LYS A N 1
ATOM 769 C CA . LYS A 1 95 ? -13.075 10.773 17.565 1.00 94.94 95 LYS A CA 1
ATOM 770 C C . LYS A 1 95 ? -13.901 11.695 18.466 1.00 94.94 95 LYS A C 1
ATOM 772 O O . LYS A 1 95 ? -14.534 11.209 19.402 1.00 94.94 95 LYS A O 1
ATOM 777 N N . THR A 1 96 ? -13.931 12.995 18.181 1.00 93.56 96 THR A N 1
ATOM 778 C CA . THR A 1 96 ? -14.698 13.992 18.939 1.00 93.56 96 THR A CA 1
ATOM 779 C C . THR A 1 96 ? -16.178 13.923 18.583 1.00 93.56 96 THR A C 1
ATOM 781 O O . THR A 1 96 ? -17.037 13.965 19.464 1.00 93.56 96 THR A O 1
ATOM 784 N N . THR A 1 97 ? -16.489 13.812 17.289 1.00 95.44 97 THR A N 1
ATOM 785 C CA . THR A 1 97 ? -17.875 13.816 16.790 1.00 95.44 97 THR A CA 1
ATOM 786 C C . THR A 1 97 ? -18.424 12.419 16.501 1.00 95.44 97 THR A C 1
ATOM 788 O O . THR A 1 97 ? -19.638 12.245 16.402 1.00 95.44 97 THR A O 1
ATOM 791 N N . GLY A 1 98 ? -17.552 11.419 16.359 1.00 94.31 98 GLY A N 1
ATOM 792 C CA . GLY A 1 98 ? -17.892 10.081 15.874 1.00 94.31 98 GLY A CA 1
ATOM 793 C C . GLY A 1 98 ? -18.237 10.040 14.382 1.00 94.31 98 GLY A C 1
ATOM 794 O O . GLY A 1 98 ? -18.732 9.019 13.905 1.00 94.31 98 GLY A O 1
ATOM 795 N N . SER A 1 99 ? -18.034 11.143 13.656 1.00 96.94 99 SER A N 1
ATOM 796 C CA . SER A 1 99 ? -18.335 11.229 12.230 1.00 96.94 99 SER A CA 1
ATOM 797 C C . SER A 1 99 ? -17.234 10.599 11.379 1.00 96.94 99 SER A C 1
ATOM 799 O O . SER A 1 99 ? -16.093 10.437 11.814 1.00 96.94 99 SER A O 1
ATOM 801 N N . GLU A 1 100 ? -17.596 10.229 10.152 1.00 98.00 100 GLU A N 1
ATOM 802 C CA . GLU A 1 100 ? -16.680 9.643 9.179 1.00 98.00 100 GLU A CA 1
ATOM 803 C C . GLU A 1 100 ? -16.632 10.511 7.926 1.00 98.00 100 GLU A C 1
ATOM 805 O O . GLU A 1 100 ? -17.671 10.949 7.424 1.00 98.00 100 GLU A O 1
ATOM 810 N N . PHE A 1 101 ? -15.433 10.738 7.404 1.00 98.25 101 PHE A N 1
ATOM 811 C CA . PHE A 1 101 ? -15.222 11.513 6.186 1.00 98.25 101 PHE A CA 1
ATOM 812 C C . PHE A 1 101 ? -14.012 10.991 5.411 1.00 98.25 101 PHE A C 1
ATOM 814 O O . PHE A 1 101 ? -13.152 10.305 5.960 1.00 98.25 101 PHE A O 1
ATOM 821 N N . TYR A 1 102 ? -13.952 11.302 4.119 1.00 98.19 102 TYR A N 1
ATOM 822 C CA . TYR A 1 102 ? -12.809 10.946 3.283 1.00 98.19 102 TYR A CA 1
ATOM 823 C C . TYR A 1 102 ? -11.759 12.059 3.281 1.00 98.19 102 TYR A C 1
ATOM 825 O O . TYR A 1 102 ? -12.104 13.235 3.173 1.00 98.19 102 TYR A O 1
ATOM 833 N N . SER A 1 103 ? -10.487 11.673 3.348 1.00 97.94 103 SER A N 1
ATOM 834 C CA . SER A 1 103 ? -9.335 12.525 3.042 1.00 97.94 103 SER A CA 1
ATOM 835 C C . SER A 1 103 ? -8.389 11.764 2.114 1.00 97.94 103 SER A C 1
ATOM 837 O O . SER A 1 103 ? -8.235 10.548 2.245 1.00 97.94 103 SER A O 1
ATOM 839 N N . ASP A 1 104 ? -7.787 12.461 1.155 1.00 97.94 104 ASP A N 1
ATOM 840 C CA . ASP A 1 104 ? -6.857 11.846 0.214 1.00 97.94 104 ASP A CA 1
ATOM 841 C C . ASP A 1 104 ? -5.491 11.668 0.882 1.00 97.94 104 ASP A C 1
ATOM 843 O O . ASP A 1 104 ? -4.801 12.636 1.208 1.00 97.94 104 ASP A O 1
ATOM 847 N N . LEU A 1 105 ? -5.103 10.409 1.076 1.00 98.56 105 LEU A N 1
ATOM 848 C CA . LEU A 1 105 ? -3.762 10.022 1.479 1.00 98.56 105 LEU A CA 1
ATOM 849 C C . LEU A 1 105 ? -2.868 10.036 0.241 1.00 98.56 105 LEU A C 1
ATOM 851 O O . LEU A 1 105 ? -2.985 9.174 -0.633 1.00 98.56 105 LEU A O 1
ATOM 855 N N . LYS A 1 106 ? -1.964 11.007 0.171 1.00 98.75 106 LYS A N 1
ATOM 856 C CA . LYS A 1 106 ? -0.858 10.991 -0.779 1.00 98.75 106 LYS A CA 1
ATOM 857 C C . LYS A 1 106 ? 0.179 9.986 -0.297 1.00 98.75 106 LYS A C 1
ATOM 859 O O . LYS A 1 106 ? 0.697 10.140 0.804 1.00 98.75 106 LYS A O 1
ATOM 864 N N . ILE A 1 107 ? 0.479 8.991 -1.124 1.00 98.69 107 ILE A N 1
ATOM 865 C CA . ILE A 1 107 ? 1.542 8.009 -0.902 1.00 98.69 107 ILE A CA 1
ATOM 866 C C . ILE A 1 107 ? 2.626 8.273 -1.941 1.00 98.69 107 ILE A C 1
ATOM 868 O O . ILE A 1 107 ? 2.353 8.172 -3.134 1.00 98.69 107 ILE A O 1
ATOM 872 N N . GLU A 1 108 ? 3.832 8.599 -1.490 1.00 98.75 108 GLU A N 1
ATOM 873 C CA . GLU A 1 108 ? 5.055 8.639 -2.289 1.00 98.75 108 GLU A CA 1
ATOM 874 C C . GLU A 1 108 ? 5.915 7.422 -1.923 1.00 98.75 108 GLU A C 1
ATOM 876 O O . GLU A 1 108 ? 6.280 7.238 -0.762 1.00 98.75 108 GLU A O 1
ATOM 881 N N . TYR A 1 109 ? 6.214 6.585 -2.911 1.00 98.44 109 TYR A N 1
ATOM 882 C CA . TYR A 1 109 ? 6.958 5.341 -2.771 1.00 98.44 109 TYR A CA 1
ATOM 883 C C . TYR A 1 109 ? 8.217 5.411 -3.629 1.00 98.44 109 TYR A C 1
ATOM 885 O O . TYR A 1 109 ? 8.134 5.404 -4.858 1.00 98.44 109 TYR A O 1
ATOM 893 N N . LEU A 1 110 ? 9.376 5.502 -2.986 1.00 98.56 110 LEU A N 1
ATOM 894 C CA . LEU A 1 110 ? 10.681 5.601 -3.626 1.00 98.56 110 LEU A CA 1
ATOM 895 C C . LEU A 1 110 ? 11.380 4.243 -3.599 1.00 98.56 110 LEU A C 1
ATOM 897 O O . LEU A 1 110 ? 11.514 3.631 -2.541 1.00 98.56 110 LEU A O 1
ATOM 901 N N . LEU A 1 111 ? 11.860 3.823 -4.769 1.00 98.31 111 LEU A N 1
ATOM 902 C CA . LEU A 1 111 ? 12.666 2.625 -4.980 1.00 98.31 111 LEU A CA 1
ATOM 903 C C . LEU A 1 111 ? 14.052 3.041 -5.483 1.00 98.31 111 LEU A C 1
ATOM 905 O O . LEU A 1 111 ? 14.163 3.670 -6.540 1.00 98.31 111 LEU A O 1
ATOM 909 N N . GLY A 1 112 ? 15.097 2.691 -4.735 1.00 97.44 112 GLY A N 1
ATOM 910 C CA . GLY A 1 112 ? 16.497 2.973 -5.062 1.00 97.44 112 GLY A CA 1
ATOM 911 C C . GLY A 1 112 ? 17.029 2.169 -6.253 1.00 97.44 112 GLY A C 1
ATOM 912 O O . GLY A 1 112 ? 16.292 1.419 -6.900 1.00 97.44 112 GLY A O 1
ATOM 913 N N . ASN A 1 113 ? 18.320 2.324 -6.569 1.00 96.75 113 ASN A N 1
ATOM 914 C CA . ASN A 1 113 ? 18.935 1.574 -7.668 1.00 96.75 113 ASN A CA 1
ATOM 915 C C . ASN A 1 113 ? 19.030 0.080 -7.355 1.00 96.75 113 ASN A C 1
ATOM 917 O O . ASN A 1 113 ? 19.008 -0.329 -6.199 1.00 96.75 113 ASN A O 1
ATOM 921 N N . ALA A 1 114 ? 19.163 -0.730 -8.407 1.00 95.62 114 ALA A N 1
ATOM 922 C CA . ALA A 1 114 ? 19.460 -2.149 -8.271 1.00 95.62 114 ALA A CA 1
ATOM 923 C C . ALA A 1 114 ? 20.851 -2.370 -7.660 1.00 95.62 114 ALA A C 1
ATOM 925 O O . ALA A 1 114 ? 21.835 -1.797 -8.132 1.00 95.62 114 ALA A O 1
ATOM 926 N N . GLU A 1 115 ? 20.927 -3.264 -6.680 1.00 93.56 115 GLU A N 1
ATOM 927 C CA . GLU A 1 115 ? 22.187 -3.713 -6.086 1.00 93.56 115 GLU A CA 1
ATOM 928 C C . GLU A 1 115 ? 22.791 -4.893 -6.880 1.00 93.56 115 GLU A C 1
ATOM 930 O O . GLU A 1 115 ? 22.042 -5.699 -7.449 1.00 93.56 115 GLU A O 1
ATOM 935 N N . PRO A 1 116 ? 24.133 -5.051 -6.929 1.00 86.69 116 PRO A N 1
ATOM 936 C CA . PRO A 1 116 ? 24.789 -6.113 -7.702 1.00 86.69 116 PRO A CA 1
ATOM 937 C C . PRO A 1 116 ? 24.383 -7.539 -7.308 1.00 86.69 116 PRO A C 1
ATOM 939 O O . PRO A 1 116 ? 24.327 -8.416 -8.170 1.00 86.69 116 PRO A O 1
ATOM 942 N N . ASP A 1 117 ? 24.092 -7.758 -6.024 1.00 82.12 117 ASP A N 1
ATOM 943 C CA . ASP A 1 117 ? 23.757 -9.070 -5.456 1.00 82.12 117 ASP A CA 1
ATOM 944 C C . ASP A 1 117 ? 22.233 -9.309 -5.354 1.00 82.12 117 ASP A C 1
ATOM 946 O O . ASP A 1 117 ? 21.789 -10.317 -4.796 1.00 82.12 117 ASP A O 1
ATOM 950 N N . GLY A 1 118 ? 21.429 -8.404 -5.925 1.00 82.75 118 GLY A N 1
ATOM 951 C CA . GLY A 1 118 ? 19.968 -8.400 -5.853 1.00 82.75 118 GLY A CA 1
ATOM 952 C C . GLY A 1 118 ? 19.416 -7.442 -4.795 1.00 82.75 118 GLY A C 1
ATOM 953 O O . GLY A 1 118 ? 20.128 -6.999 -3.897 1.00 82.75 118 GLY A O 1
ATOM 954 N N . GLY A 1 119 ? 18.127 -7.110 -4.914 1.00 88.00 119 GLY A N 1
ATOM 955 C CA . GLY A 1 119 ? 17.490 -6.073 -4.099 1.00 88.00 119 GLY A CA 1
ATOM 956 C C . GLY A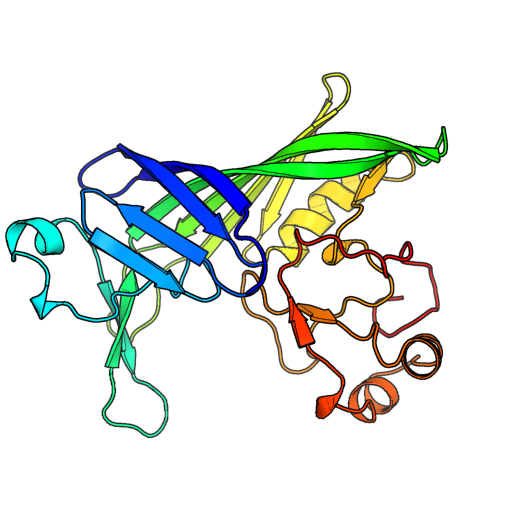 1 119 ? 17.777 -4.649 -4.591 1.00 88.00 119 GLY A C 1
ATOM 957 O O . GLY A 1 119 ? 18.186 -4.440 -5.741 1.00 88.00 119 GLY A O 1
ATOM 958 N N . ILE A 1 120 ? 17.500 -3.663 -3.740 1.00 94.31 120 ILE A N 1
ATOM 959 C CA . ILE A 1 120 ? 17.629 -2.235 -4.056 1.00 94.31 120 ILE A CA 1
ATOM 960 C C . ILE A 1 120 ? 18.339 -1.475 -2.931 1.00 94.31 120 ILE A C 1
ATOM 962 O O . ILE A 1 120 ? 18.253 -1.875 -1.772 1.00 94.31 120 ILE A O 1
ATOM 966 N N . GLU A 1 121 ? 19.016 -0.381 -3.288 1.00 94.88 121 GLU A N 1
ATOM 967 C CA . GLU A 1 121 ? 19.798 0.466 -2.368 1.00 94.88 121 GLU A CA 1
ATOM 968 C C . GLU A 1 121 ? 18.954 1.046 -1.220 1.00 94.88 121 GLU A C 1
ATOM 970 O O . GLU A 1 121 ? 19.423 1.163 -0.088 1.00 94.88 121 GLU A O 1
ATOM 975 N N . ASP A 1 122 ? 17.720 1.458 -1.526 1.00 94.06 122 ASP A N 1
ATOM 976 C CA . ASP A 1 122 ? 16.822 2.130 -0.588 1.00 94.06 122 ASP A CA 1
ATOM 977 C C . ASP A 1 122 ? 15.357 1.852 -0.942 1.00 94.06 122 ASP A C 1
ATOM 979 O O . ASP A 1 122 ? 14.999 1.697 -2.113 1.00 94.06 122 ASP A O 1
ATOM 983 N N . GLU A 1 123 ? 14.507 1.833 0.078 1.00 96.06 123 GLU A N 1
ATOM 984 C CA . GLU A 1 123 ? 13.056 1.748 -0.040 1.00 96.06 123 GLU A CA 1
ATOM 985 C C . GLU A 1 123 ? 12.434 2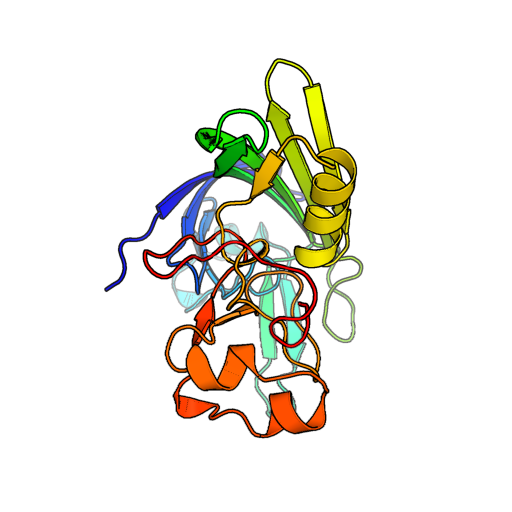.698 0.980 1.00 96.06 123 GLU A C 1
ATOM 987 O O . GLU A 1 123 ? 12.592 2.533 2.194 1.00 96.06 123 GLU A O 1
ATOM 992 N N . ARG A 1 124 ? 11.724 3.716 0.486 1.00 98.19 124 ARG A N 1
ATOM 993 C CA . ARG A 1 124 ? 11.155 4.756 1.343 1.00 98.19 124 ARG A CA 1
ATOM 994 C C . ARG A 1 124 ? 9.721 5.070 0.968 1.00 98.19 124 ARG A C 1
ATOM 996 O O . ARG A 1 124 ? 9.408 5.381 -0.176 1.00 98.19 124 ARG A O 1
ATOM 1003 N N . ILE A 1 125 ? 8.880 5.094 1.985 1.00 98.56 125 ILE A N 1
ATOM 1004 C CA . ILE A 1 125 ? 7.473 5.451 1.933 1.00 98.56 125 ILE A CA 1
ATOM 1005 C C . ILE A 1 125 ? 7.305 6.775 2.672 1.00 98.56 125 ILE A C 1
ATOM 1007 O O . ILE A 1 125 ? 7.674 6.909 3.838 1.00 98.56 125 ILE A O 1
ATOM 1011 N N . SER A 1 126 ? 6.734 7.758 1.991 1.00 98.62 126 SER A N 1
ATOM 1012 C CA . SER A 1 126 ? 6.260 9.003 2.584 1.00 98.62 126 SER A CA 1
ATOM 1013 C C . SER A 1 126 ? 4.758 9.085 2.368 1.00 98.62 126 SER A C 1
ATOM 1015 O O . SER A 1 126 ? 4.268 8.934 1.249 1.00 98.62 126 SER A O 1
ATOM 1017 N N . VAL A 1 127 ? 4.009 9.303 3.441 1.00 98.75 127 VAL A N 1
ATOM 1018 C CA . VAL A 1 127 ? 2.561 9.474 3.388 1.00 98.75 127 VAL A CA 1
ATOM 1019 C C . VAL A 1 127 ? 2.176 10.834 3.927 1.00 98.75 127 VAL A C 1
ATOM 1021 O O . VAL A 1 127 ? 2.766 11.333 4.882 1.00 98.75 127 VAL A O 1
ATOM 1024 N N . SER A 1 128 ? 1.169 11.455 3.325 1.00 98.75 128 SER A N 1
ATOM 1025 C CA . SER A 1 128 ? 0.625 12.703 3.845 1.00 98.75 128 SER A CA 1
ATOM 1026 C C . SER A 1 128 ? -0.850 12.866 3.534 1.00 98.75 128 SER A C 1
ATOM 1028 O O . SER A 1 128 ? -1.350 12.345 2.540 1.00 98.75 128 SER A O 1
ATOM 1030 N N . LEU A 1 129 ? -1.557 13.592 4.392 1.00 98.44 129 LEU A N 1
ATOM 1031 C CA . LEU A 1 129 ? -2.951 13.970 4.175 1.00 98.44 129 LEU A CA 1
ATOM 1032 C C . LEU A 1 129 ? -3.251 15.295 4.871 1.00 98.44 129 LEU A C 1
ATOM 1034 O O . LEU A 1 129 ? -2.535 15.713 5.782 1.00 98.44 129 LEU A O 1
ATOM 1038 N N . THR A 1 130 ? -4.318 15.967 4.448 1.00 98.19 130 THR A N 1
ATOM 1039 C CA . THR A 1 130 ? -4.763 17.227 5.056 1.00 98.19 130 THR A CA 1
ATOM 1040 C C . THR A 1 130 ? -6.175 17.087 5.613 1.00 98.19 130 THR A C 1
ATOM 1042 O O . THR A 1 130 ? -7.077 16.604 4.927 1.00 98.19 130 THR A O 1
ATOM 1045 N N . ILE A 1 131 ? -6.373 17.531 6.854 1.00 97.88 131 ILE A N 1
ATOM 1046 C CA . ILE A 1 131 ? -7.684 17.607 7.513 1.00 97.88 131 ILE A CA 1
ATOM 1047 C C . ILE A 1 131 ? -7.823 19.014 8.082 1.00 97.88 131 ILE A C 1
ATOM 1049 O O . ILE A 1 131 ? -6.969 19.461 8.842 1.00 97.88 131 ILE A O 1
ATOM 1053 N N . GLU A 1 132 ? -8.869 19.734 7.671 1.00 94.75 132 GLU A N 1
ATOM 1054 C CA . GLU A 1 132 ? -9.157 21.101 8.144 1.00 94.75 132 GLU A CA 1
ATOM 1055 C C . GLU A 1 132 ? -7.968 22.078 8.010 1.00 94.75 132 GLU A C 1
ATOM 1057 O O . GLU A 1 132 ? -7.779 22.982 8.818 1.00 94.75 132 GLU A O 1
ATOM 1062 N N . GLY A 1 133 ? -7.146 21.898 6.971 1.00 95.25 133 GLY A N 1
ATOM 1063 C CA . GLY A 1 133 ? -5.954 22.716 6.719 1.00 95.25 133 GLY A CA 1
ATOM 1064 C C . GLY A 1 133 ? -4.706 22.302 7.506 1.00 95.25 133 GLY A C 1
ATOM 1065 O O . GLY A 1 133 ? -3.634 22.843 7.244 1.00 95.25 133 GLY A O 1
ATOM 1066 N N . ASN A 1 134 ? -4.807 21.324 8.410 1.00 97.50 134 ASN A N 1
ATOM 1067 C CA . ASN A 1 134 ? -3.658 20.729 9.088 1.00 97.50 134 ASN A CA 1
ATOM 1068 C C . ASN A 1 134 ? -3.070 19.606 8.234 1.00 97.50 134 ASN A C 1
ATOM 1070 O O . ASN A 1 134 ? -3.790 18.701 7.807 1.00 97.50 134 ASN A O 1
ATOM 1074 N N . LEU A 1 135 ? -1.762 19.674 7.990 1.00 98.38 135 LEU A N 1
ATOM 1075 C CA . LEU A 1 135 ? -1.006 18.676 7.242 1.00 98.38 135 LEU A CA 1
ATOM 1076 C C . LEU A 1 135 ? -0.408 17.646 8.205 1.00 98.38 135 LEU A C 1
ATOM 1078 O O . LEU A 1 135 ? 0.305 18.015 9.135 1.00 98.38 135 LEU A O 1
ATOM 1082 N N . TYR A 1 136 ? -0.668 16.372 7.932 1.00 98.69 136 TYR A N 1
ATOM 1083 C CA . TYR A 1 136 ? -0.121 15.225 8.651 1.00 98.69 136 TYR A CA 1
ATOM 1084 C C . TYR A 1 136 ? 0.831 14.482 7.723 1.00 98.69 136 TYR A C 1
ATOM 1086 O O . TYR A 1 136 ? 0.476 14.247 6.566 1.00 98.69 136 TYR A O 1
ATOM 1094 N N . ILE A 1 137 ? 2.025 14.133 8.203 1.00 98.62 137 ILE A N 1
ATOM 1095 C CA . ILE A 1 137 ? 3.080 13.511 7.385 1.00 98.62 137 ILE A CA 1
ATOM 1096 C C . ILE A 1 137 ? 3.700 12.354 8.150 1.00 98.62 137 ILE A C 1
ATOM 1098 O O . ILE A 1 137 ? 4.059 12.528 9.307 1.00 98.62 137 ILE A O 1
ATOM 1102 N N . GLY A 1 138 ? 3.898 11.215 7.504 1.00 98.62 138 GLY A N 1
ATOM 1103 C CA . GLY A 1 138 ? 4.669 10.115 8.069 1.00 98.62 138 GLY A CA 1
ATOM 1104 C C . GLY A 1 138 ? 5.671 9.556 7.081 1.00 98.62 138 GLY A C 1
ATOM 1105 O O . GLY A 1 138 ? 5.439 9.596 5.872 1.00 98.62 138 GLY A O 1
ATOM 1106 N N . ILE A 1 139 ? 6.805 9.075 7.589 1.00 98.19 139 ILE A N 1
ATOM 1107 C CA . ILE A 1 139 ? 7.897 8.570 6.756 1.00 98.19 139 ILE A CA 1
ATOM 1108 C C . ILE A 1 139 ? 8.418 7.266 7.353 1.00 98.19 139 ILE A C 1
ATOM 1110 O O . ILE A 1 139 ? 8.714 7.179 8.538 1.00 98.19 139 ILE A O 1
ATOM 1114 N N . GLY A 1 140 ? 8.598 6.253 6.516 1.00 97.44 140 GLY A N 1
ATOM 1115 C CA . GLY A 1 140 ? 9.184 4.990 6.937 1.00 97.44 140 GLY A CA 1
ATOM 1116 C C . GLY A 1 140 ? 9.643 4.155 5.756 1.00 97.44 140 GLY A C 1
ATOM 1117 O O . GLY A 1 140 ? 9.388 4.488 4.607 1.00 97.44 140 GLY A O 1
ATOM 1118 N N . ASN A 1 141 ? 10.312 3.048 6.040 1.00 95.75 141 ASN A N 1
ATOM 1119 C CA . ASN A 1 141 ? 10.548 1.973 5.072 1.00 95.75 141 ASN A CA 1
ATOM 1120 C C . ASN A 1 141 ? 9.427 0.917 5.094 1.00 95.75 141 ASN A C 1
ATOM 1122 O O . ASN A 1 141 ? 9.431 -0.005 4.293 1.00 95.75 141 ASN A O 1
ATOM 1126 N N . LEU A 1 142 ? 8.472 1.052 6.018 1.00 96.81 142 LEU A N 1
ATOM 1127 C CA . LEU A 1 142 ? 7.262 0.245 6.121 1.00 96.81 142 LEU A CA 1
ATOM 1128 C C . LEU A 1 142 ? 6.056 1.185 6.160 1.00 96.81 142 LEU A C 1
ATOM 1130 O O . LEU A 1 142 ? 6.101 2.231 6.818 1.00 96.81 142 LEU A O 1
ATOM 1134 N N . MET A 1 143 ? 4.959 0.791 5.515 1.00 97.62 143 MET A N 1
ATOM 1135 C CA . MET A 1 143 ? 3.689 1.512 5.568 1.00 97.62 143 MET A CA 1
ATOM 1136 C C . MET A 1 143 ? 3.179 1.611 7.008 1.00 97.62 143 MET A C 1
ATOM 1138 O O . MET A 1 143 ? 2.624 2.639 7.382 1.00 97.62 143 MET A O 1
ATOM 1142 N N . GLU A 1 144 ? 3.419 0.585 7.836 1.00 96.69 144 GLU A N 1
ATOM 1143 C CA . GLU A 1 144 ? 3.144 0.634 9.276 1.00 96.69 144 GLU A CA 1
ATOM 1144 C C . GLU A 1 144 ? 3.788 1.857 9.930 1.00 96.69 144 GLU A C 1
ATOM 1146 O O . GLU A 1 144 ? 3.079 2.684 10.493 1.00 96.69 144 GLU A O 1
ATOM 1151 N N . THR A 1 145 ? 5.109 1.997 9.802 1.00 97.06 145 THR A N 1
ATOM 1152 C CA . THR A 1 145 ? 5.876 3.082 10.421 1.00 97.06 145 THR A CA 1
ATOM 1153 C C . THR A 1 145 ? 5.394 4.450 9.941 1.00 97.06 145 THR A C 1
ATOM 1155 O O . THR A 1 145 ? 5.209 5.368 10.736 1.00 97.06 145 THR A O 1
ATOM 1158 N N . ALA A 1 146 ? 5.133 4.585 8.640 1.00 98.38 146 ALA A N 1
ATOM 1159 C CA . ALA A 1 146 ? 4.660 5.841 8.072 1.00 98.38 146 ALA A CA 1
ATOM 1160 C C . ALA A 1 146 ? 3.234 6.194 8.561 1.00 98.38 146 ALA A C 1
ATOM 1162 O O . ALA A 1 146 ? 2.919 7.359 8.804 1.00 98.38 146 ALA A O 1
ATOM 1163 N N . LEU A 1 147 ? 2.360 5.204 8.763 1.00 97.88 147 LEU A N 1
ATOM 1164 C CA . LEU A 1 147 ? 1.031 5.427 9.340 1.00 97.88 147 LEU A CA 1
ATOM 1165 C C . LEU A 1 147 ? 1.072 5.651 10.860 1.00 97.88 147 LEU A C 1
ATOM 1167 O O . LEU A 1 147 ? 0.255 6.428 11.355 1.00 97.88 147 LEU A O 1
ATOM 1171 N N . ASP A 1 148 ? 2.025 5.054 11.582 1.00 97.06 148 ASP A N 1
ATOM 1172 C CA . ASP A 1 148 ? 2.270 5.295 13.013 1.00 97.06 148 ASP A CA 1
ATOM 1173 C C . ASP A 1 148 ? 2.655 6.756 13.289 1.00 97.06 148 ASP A C 1
ATOM 1175 O O . ASP A 1 148 ? 2.171 7.356 14.256 1.00 97.06 148 ASP A O 1
ATOM 1179 N N . ASP A 1 149 ? 3.453 7.366 12.410 1.00 98.19 149 ASP A N 1
ATOM 1180 C CA . ASP A 1 149 ? 3.784 8.792 12.479 1.00 98.19 149 ASP A CA 1
ATOM 1181 C C . ASP A 1 149 ? 2.530 9.669 12.357 1.00 98.19 149 ASP A C 1
ATOM 1183 O O . ASP A 1 149 ? 2.325 10.584 13.165 1.00 98.19 149 ASP A O 1
ATOM 1187 N N . ILE A 1 150 ? 1.661 9.395 11.373 1.00 98.25 150 ILE A N 1
ATOM 1188 C CA . ILE A 1 150 ? 0.393 10.129 11.228 1.00 98.25 150 ILE A CA 1
ATOM 1189 C C . ILE A 1 150 ? -0.516 9.864 12.429 1.00 98.25 150 ILE A C 1
ATOM 1191 O O . ILE A 1 150 ? -1.101 10.802 12.967 1.00 98.25 150 ILE A O 1
ATOM 1195 N N . HIS A 1 151 ? -0.628 8.615 12.881 1.00 95.88 151 HIS A N 1
ATOM 1196 C CA . HIS A 1 151 ? -1.449 8.254 14.033 1.00 95.88 151 HIS A CA 1
ATOM 1197 C C . HIS A 1 151 ? -1.010 9.002 15.301 1.00 95.88 151 HIS A C 1
ATOM 1199 O O . HIS A 1 151 ? -1.847 9.536 16.030 1.00 95.88 151 HIS A O 1
ATOM 1205 N N . SER A 1 152 ? 0.300 9.134 15.517 1.00 96.88 152 SER A N 1
ATOM 1206 C CA . SER A 1 152 ? 0.861 9.906 16.630 1.00 96.88 152 SER A CA 1
ATOM 1207 C C . SER A 1 152 ? 0.489 11.392 16.552 1.00 96.88 152 SER A C 1
ATOM 1209 O O . SER A 1 152 ? 0.220 12.016 17.577 1.00 96.88 152 SER A O 1
ATOM 1211 N N . GLN A 1 153 ? 0.417 11.959 15.344 1.00 98.12 153 GLN A N 1
ATOM 1212 C CA . GLN A 1 153 ? -0.025 13.342 15.123 1.00 98.12 153 GLN A CA 1
ATOM 1213 C C . GLN A 1 153 ? -1.546 13.514 15.217 1.00 98.12 153 GLN A C 1
ATOM 1215 O O . GLN A 1 153 ? -2.016 14.570 15.640 1.00 98.12 153 GLN A O 1
ATOM 1220 N N . PHE A 1 154 ? -2.328 12.500 14.834 1.00 96.69 154 PHE A N 1
ATOM 1221 C CA . PHE A 1 154 ? -3.778 12.484 15.031 1.00 96.69 154 PHE A CA 1
ATOM 1222 C C . PHE A 1 154 ? -4.139 12.565 16.514 1.00 96.69 154 PHE A C 1
ATOM 1224 O O . PHE A 1 154 ? -5.111 13.238 16.870 1.00 96.69 154 PHE A O 1
ATOM 1231 N N . GLY A 1 155 ? -3.373 11.877 17.366 1.00 93.50 155 GLY A N 1
ATOM 1232 C CA . GLY A 1 155 ? -3.606 11.818 18.803 1.00 93.50 155 GLY A CA 1
ATOM 1233 C C . GLY A 1 155 ? -5.039 11.391 19.133 1.00 93.50 155 GLY A C 1
ATOM 1234 O O . GLY A 1 155 ? -5.544 10.362 18.676 1.00 93.50 155 GLY A O 1
ATOM 1235 N N . GLU A 1 156 ? -5.733 12.205 19.926 1.00 92.44 156 GLU A N 1
ATOM 1236 C CA . GLU A 1 156 ? -7.119 11.929 20.311 1.00 92.44 156 GLU A CA 1
ATOM 1237 C C . GLU A 1 156 ? -8.165 12.436 19.314 1.00 92.44 156 GLU A C 1
ATOM 1239 O O . GLU A 1 156 ? -9.346 12.172 19.518 1.00 92.44 156 GLU A O 1
ATOM 1244 N N . SER A 1 157 ? -7.761 13.109 18.233 1.00 96.25 157 SER A N 1
ATOM 1245 C CA . SER A 1 157 ? -8.690 13.770 17.310 1.00 96.25 157 SER A CA 1
ATOM 1246 C C . SER A 1 157 ? -9.216 12.842 16.219 1.00 96.25 157 SER A C 1
ATOM 1248 O O . SER A 1 157 ? -10.410 12.856 15.928 1.00 96.25 157 SER A O 1
ATOM 1250 N N . TYR A 1 158 ? 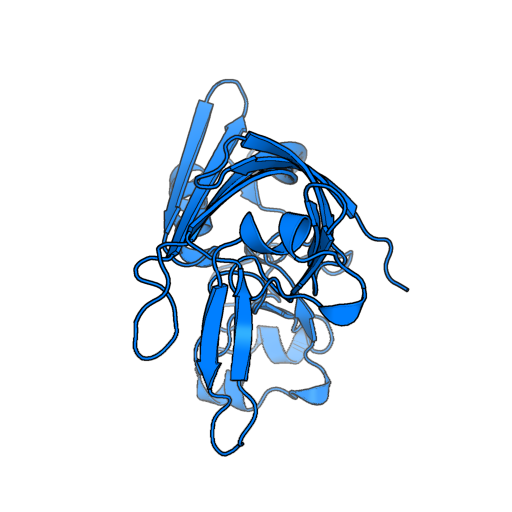-8.350 12.018 15.625 1.00 97.81 158 TYR A N 1
ATOM 1251 C CA . TYR A 1 158 ? -8.696 11.237 14.435 1.00 97.81 158 TYR A CA 1
ATOM 1252 C C . TYR A 1 158 ? -8.231 9.784 14.520 1.00 97.81 158 TYR A C 1
ATOM 1254 O O . TYR A 1 158 ? -7.335 9.435 15.287 1.00 97.81 158 TYR A O 1
ATOM 1262 N N . HIS A 1 159 ? -8.837 8.925 13.703 1.00 96.75 159 HIS A N 1
ATOM 1263 C CA . HIS A 1 159 ? -8.434 7.529 13.548 1.00 96.75 159 HIS A CA 1
ATOM 1264 C C . HIS A 1 159 ? -8.602 7.067 12.101 1.00 96.75 159 HIS A C 1
ATOM 1266 O O . HIS A 1 159 ? -9.588 7.409 11.447 1.00 96.75 159 HIS A O 1
ATOM 1272 N N . PHE A 1 160 ? -7.677 6.249 11.600 1.00 97.50 160 PHE A N 1
ATOM 1273 C CA . PHE A 1 160 ? -7.831 5.624 10.287 1.00 97.50 160 PHE A CA 1
ATOM 1274 C C . PHE A 1 160 ? -8.880 4.507 10.324 1.00 97.50 160 PHE A C 1
ATOM 1276 O O . PHE A 1 160 ? -8.784 3.553 11.104 1.00 97.50 160 PHE A O 1
ATOM 1283 N N . LYS A 1 161 ? -9.864 4.570 9.424 1.00 98.00 161 LYS A N 1
ATOM 1284 C CA . LYS A 1 161 ? -10.822 3.485 9.191 1.00 98.00 161 LYS A CA 1
ATOM 1285 C C . LYS A 1 161 ? -10.374 2.627 8.010 1.00 98.00 161 LYS A C 1
ATOM 1287 O O . LYS A 1 161 ? -10.957 2.656 6.932 1.00 98.00 161 LYS A O 1
ATOM 1292 N N . ASN A 1 162 ? -9.301 1.877 8.238 1.00 97.31 162 ASN A N 1
ATOM 1293 C CA . ASN A 1 162 ? -8.689 0.933 7.302 1.00 97.31 162 ASN A CA 1
ATOM 1294 C C . ASN A 1 162 ? -8.070 -0.259 8.066 1.00 97.31 162 ASN A C 1
ATOM 1296 O O . ASN A 1 162 ? -8.243 -0.382 9.279 1.00 97.31 162 ASN A O 1
ATOM 1300 N N . CYS A 1 163 ? -7.385 -1.165 7.372 1.00 96.75 163 CYS A N 1
ATOM 1301 C CA . CYS A 1 163 ? -6.797 -2.372 7.939 1.00 96.75 163 CYS A CA 1
ATOM 1302 C C . CYS A 1 163 ? -5.701 -2.055 8.957 1.00 96.75 163 CYS A C 1
ATOM 1304 O O . CYS A 1 163 ? -5.670 -2.722 9.990 1.00 96.75 163 CYS A O 1
ATOM 1306 N N . TYR A 1 164 ? -4.904 -1.004 8.741 1.00 96.50 164 TYR A N 1
ATOM 1307 C CA . TYR A 1 164 ? -3.940 -0.514 9.733 1.00 96.50 164 TYR A CA 1
ATOM 1308 C C . TYR A 1 164 ? -4.629 -0.176 11.071 1.00 96.50 164 TYR A C 1
ATOM 1310 O O . TYR A 1 164 ? -4.275 -0.710 12.128 1.00 96.50 164 TYR A O 1
ATOM 1318 N N . GLY A 1 165 ? -5.696 0.627 11.019 1.00 95.75 165 GLY A N 1
ATOM 1319 C CA . GLY A 1 165 ? -6.466 1.040 12.198 1.00 95.75 165 GLY A CA 1
ATOM 1320 C C . GLY A 1 165 ? -7.461 -0.002 12.732 1.00 95.75 165 GLY A C 1
ATOM 1321 O O . GLY A 1 165 ? -8.181 0.288 13.695 1.00 95.75 165 GLY A O 1
ATOM 1322 N N . CYS A 1 166 ? -7.544 -1.182 12.112 1.00 96.50 166 CYS A N 1
ATOM 1323 C CA . CYS A 1 166 ? -8.505 -2.231 12.442 1.00 96.50 166 CYS A CA 1
ATOM 1324 C C . CYS A 1 166 ? -8.000 -3.113 13.587 1.00 96.50 166 CYS A C 1
ATOM 1326 O O . CYS A 1 166 ? -6.855 -3.555 13.585 1.00 96.50 166 CYS A O 1
ATOM 1328 N N . LEU A 1 167 ? -8.894 -3.469 14.509 1.00 95.69 167 LEU A N 1
ATOM 1329 C CA . LEU A 1 167 ? -8.644 -4.416 15.593 1.00 95.69 167 LEU A CA 1
ATOM 1330 C C . LEU A 1 167 ? -8.119 -5.761 15.076 1.00 95.69 167 LEU A C 1
ATOM 1332 O O . LEU A 1 167 ? -7.244 -6.348 15.691 1.00 95.69 167 LEU A O 1
ATOM 1336 N N . TYR A 1 168 ? -8.650 -6.245 13.953 1.00 95.69 168 TYR A N 1
ATOM 1337 C CA . TYR A 1 168 ? -8.363 -7.581 13.419 1.00 95.69 168 TYR A CA 1
ATOM 1338 C C . TYR A 1 168 ? -7.218 -7.631 12.411 1.00 95.69 168 TYR A C 1
ATOM 1340 O O . TYR A 1 168 ? -6.958 -8.701 11.864 1.00 95.69 168 TYR A O 1
ATOM 1348 N N . GLY A 1 169 ? -6.611 -6.489 12.091 1.00 94.62 169 GLY A N 1
ATOM 1349 C CA . GLY A 1 169 ? -5.425 -6.441 11.250 1.00 94.62 169 GLY A CA 1
ATOM 1350 C C . GLY A 1 169 ? -4.181 -6.578 12.118 1.00 94.62 169 GLY A C 1
ATOM 1351 O O . GLY A 1 169 ? -4.047 -5.855 13.099 1.00 94.62 169 GLY A O 1
ATOM 1352 N N . ASP A 1 170 ? -3.258 -7.464 11.781 1.00 94.19 170 ASP A N 1
ATOM 1353 C CA . ASP A 1 170 ? -1.963 -7.545 12.464 1.00 94.19 170 ASP A CA 1
ATOM 1354 C C . ASP A 1 170 ? -0.862 -7.947 11.481 1.00 94.19 170 ASP A C 1
ATOM 1356 O O . ASP A 1 170 ? -1.157 -8.427 10.392 1.00 94.19 170 ASP A O 1
ATOM 1360 N N . TYR A 1 171 ? 0.398 -7.761 11.850 1.00 93.56 171 TYR A N 1
ATOM 1361 C CA . TYR A 1 171 ? 1.535 -8.190 11.045 1.00 93.56 171 TYR A CA 1
ATOM 1362 C C . TYR A 1 171 ? 2.040 -9.542 11.523 1.00 93.56 171 TYR A C 1
ATOM 1364 O O . TYR A 1 171 ? 1.885 -9.916 12.687 1.00 93.56 171 TYR A O 1
ATOM 1372 N N . SER A 1 172 ? 2.640 -10.300 10.611 1.00 91.62 172 SER A N 1
ATOM 1373 C CA . SER A 1 172 ? 3.246 -11.579 10.960 1.00 91.62 172 SER A CA 1
ATOM 1374 C C . SER A 1 172 ? 4.412 -11.375 11.930 1.00 91.62 172 SER A C 1
ATOM 1376 O O . SER A 1 172 ? 5.279 -10.523 11.740 1.00 91.62 172 SER A O 1
ATOM 1378 N N . VAL A 1 173 ? 4.503 -12.235 12.944 1.00 90.38 173 VAL A N 1
ATOM 1379 C CA . VAL A 1 173 ? 5.628 -12.242 13.898 1.00 90.38 173 VAL A CA 1
ATOM 1380 C C . VAL A 1 173 ? 6.950 -12.730 13.289 1.00 90.38 173 VAL A C 1
ATOM 1382 O O . VAL A 1 173 ? 7.963 -12.787 13.994 1.00 90.38 173 VAL A O 1
ATOM 1385 N N . TYR A 1 174 ? 6.928 -13.121 12.012 1.00 89.44 174 TYR A N 1
ATOM 1386 C CA . TYR A 1 174 ? 8.094 -13.490 11.210 1.00 89.44 174 TYR A CA 1
ATOM 1387 C C . TYR A 1 174 ? 8.612 -12.347 10.330 1.00 89.44 174 TYR A C 1
ATOM 1389 O O . TYR A 1 174 ? 9.598 -12.540 9.625 1.00 89.44 174 TYR A O 1
ATOM 1397 N N . GLY A 1 175 ? 7.973 -11.177 10.380 1.00 89.62 175 GLY A N 1
ATOM 1398 C CA . GLY A 1 175 ? 8.304 -10.026 9.548 1.00 89.62 175 GLY A CA 1
ATOM 1399 C C . GLY A 1 175 ? 7.168 -9.652 8.603 1.00 89.62 175 GLY A C 1
ATOM 1400 O O . GLY A 1 175 ? 6.159 -10.350 8.502 1.00 89.62 175 GLY A O 1
ATOM 1401 N N . GLN A 1 176 ? 7.354 -8.528 7.925 1.00 92.56 176 GLN A N 1
ATOM 1402 C CA . GLN A 1 176 ? 6.405 -7.930 6.994 1.00 92.56 176 GLN A CA 1
ATOM 1403 C C . GLN A 1 176 ? 7.168 -7.341 5.806 1.00 92.56 176 GLN A C 1
ATOM 1405 O O . GLN A 1 176 ? 8.344 -6.995 5.946 1.00 92.56 176 GLN A O 1
ATOM 1410 N N . SER A 1 177 ? 6.494 -7.235 4.667 1.00 92.69 177 SER A N 1
ATOM 1411 C CA . SER A 1 177 ? 6.932 -6.383 3.562 1.00 92.69 177 SER A CA 1
ATOM 1412 C C . SER A 1 177 ? 6.670 -4.907 3.865 1.00 92.69 177 SER A C 1
ATOM 1414 O O . SER A 1 177 ? 5.965 -4.574 4.822 1.00 92.69 177 SER A O 1
ATOM 1416 N N . ALA A 1 178 ? 7.201 -4.028 3.021 1.00 95.31 178 ALA A N 1
ATOM 1417 C CA . ALA A 1 178 ? 7.023 -2.591 3.135 1.00 95.31 178 ALA A CA 1
ATOM 1418 C C . ALA A 1 178 ? 5.565 -2.153 2.926 1.00 95.31 178 ALA A C 1
ATOM 1420 O O . ALA A 1 178 ? 5.111 -1.216 3.587 1.00 95.31 178 ALA A O 1
ATOM 1421 N N . PHE A 1 179 ? 4.795 -2.860 2.096 1.00 96.19 179 PHE A N 1
ATOM 1422 C CA . PHE A 1 179 ? 3.361 -2.637 1.936 1.00 96.19 179 PHE A CA 1
ATOM 1423 C C . PHE A 1 179 ? 2.614 -3.952 1.694 1.00 96.19 179 PHE A C 1
ATOM 1425 O O . PHE A 1 179 ? 3.064 -4.833 0.973 1.00 96.19 179 PHE A O 1
ATOM 1432 N N . GLY A 1 180 ? 1.420 -4.101 2.264 1.00 90.62 180 GLY A N 1
ATOM 1433 C CA . GLY A 1 180 ? 0.490 -5.125 1.801 1.00 90.62 180 GLY A CA 1
ATOM 1434 C C . GLY A 1 180 ? 0.494 -6.474 2.493 1.00 90.62 180 GLY A C 1
ATOM 1435 O O . GLY A 1 180 ? -0.247 -7.360 2.070 1.00 90.62 180 GLY A O 1
ATOM 1436 N N . THR A 1 181 ? 1.265 -6.645 3.565 1.00 90.38 181 THR A N 1
ATOM 1437 C CA . THR A 1 181 ? 1.402 -7.941 4.256 1.00 90.38 181 THR A CA 1
ATOM 1438 C C . THR A 1 181 ? 0.634 -8.032 5.573 1.00 90.38 181 THR A C 1
ATOM 1440 O O . THR A 1 181 ? 0.887 -8.925 6.386 1.00 90.38 181 THR A O 1
ATOM 1443 N N . MET A 1 182 ? -0.370 -7.170 5.773 1.00 94.12 182 MET A N 1
ATOM 1444 C CA . MET A 1 182 ? -1.264 -7.294 6.921 1.00 94.12 182 MET A CA 1
ATOM 1445 C C . MET A 1 182 ? -2.072 -8.589 6.863 1.00 94.12 182 MET A C 1
ATOM 1447 O O . MET A 1 182 ? -2.723 -8.917 5.872 1.00 94.12 182 MET A O 1
ATOM 1451 N N . LEU A 1 183 ? -2.103 -9.296 7.982 1.00 95.19 183 LEU A N 1
ATOM 1452 C CA . LEU A 1 183 ? -2.920 -10.470 8.222 1.00 95.19 183 LEU A CA 1
ATOM 1453 C C . LEU A 1 183 ? -4.278 -10.058 8.799 1.00 95.19 183 LEU A C 1
ATOM 1455 O O . LEU A 1 183 ? -4.366 -9.371 9.816 1.00 95.19 183 LEU A O 1
ATOM 1459 N N . CYS A 1 184 ? -5.358 -10.492 8.150 1.00 95.88 184 CYS A N 1
ATOM 1460 C CA . CYS A 1 184 ? -6.726 -10.243 8.590 1.00 95.88 184 CYS A CA 1
ATOM 1461 C C . CYS A 1 184 ? -7.280 -11.435 9.377 1.00 95.88 184 CYS A C 1
ATOM 1463 O O . CYS A 1 184 ? -7.532 -12.505 8.819 1.00 95.88 184 CYS A O 1
ATOM 1465 N N . PHE A 1 185 ? -7.561 -11.214 10.660 1.00 96.19 185 PHE A N 1
ATOM 1466 C CA . PHE A 1 185 ? -8.118 -12.204 11.585 1.00 96.19 185 PHE A CA 1
ATOM 1467 C C . PHE A 1 185 ? -9.643 -12.109 11.742 1.00 96.19 185 PHE A C 1
ATOM 1469 O O . PHE A 1 185 ? -10.230 -12.710 12.645 1.00 96.19 185 PHE A O 1
ATOM 1476 N N . ALA A 1 186 ? -10.325 -11.384 10.850 1.00 95.44 186 ALA A N 1
ATOM 1477 C CA . ALA A 1 186 ? -11.771 -11.172 10.925 1.00 95.44 186 ALA A CA 1
ATOM 1478 C C . ALA A 1 186 ? -12.602 -12.464 10.787 1.00 95.44 186 ALA A C 1
ATOM 1480 O O . ALA A 1 186 ? -13.759 -12.484 11.198 1.00 95.44 186 ALA A O 1
ATOM 1481 N N . ALA A 1 187 ? -12.041 -13.553 10.251 1.00 95.56 187 ALA A N 1
ATOM 1482 C CA . ALA A 1 187 ? -12.704 -14.862 10.220 1.00 95.56 187 ALA A CA 1
ATOM 1483 C C . ALA A 1 187 ? -12.634 -15.615 11.566 1.00 95.56 187 ALA A C 1
ATOM 1485 O O . ALA A 1 187 ? -13.337 -16.605 11.760 1.00 95.56 187 ALA A O 1
ATOM 1486 N N . GLN A 1 188 ? -11.809 -15.148 12.509 1.00 95.25 188 GLN A N 1
ATOM 1487 C CA . GLN A 1 188 ? -11.597 -15.762 13.823 1.00 95.25 188 GLN A CA 1
ATOM 1488 C C . GLN A 1 188 ? -11.591 -14.733 14.969 1.00 95.25 188 GLN A C 1
ATOM 1490 O O . GLN A 1 188 ? -10.862 -14.886 15.950 1.00 95.25 188 GLN A O 1
ATOM 1495 N N . LYS A 1 189 ? -12.456 -13.707 14.868 1.00 94.25 189 LYS A N 1
ATOM 1496 C CA . LYS A 1 189 ? -12.567 -12.560 15.798 1.00 94.25 189 LYS A CA 1
ATOM 1497 C C . LYS A 1 189 ? -12.490 -12.954 17.271 1.00 94.25 189 LYS A C 1
ATOM 1499 O O . LYS A 1 189 ? -11.706 -12.386 18.021 1.00 94.25 189 LYS A O 1
ATOM 1504 N N . GLU A 1 190 ? -13.285 -13.942 17.676 1.00 93.62 190 GLU A N 1
ATOM 1505 C CA . GLU A 1 190 ? -13.406 -14.354 19.080 1.00 93.62 190 GLU A CA 1
ATOM 1506 C C . GLU A 1 190 ? -12.146 -15.022 19.636 1.00 93.62 190 GLU A C 1
ATOM 1508 O O . GLU A 1 190 ? -11.897 -14.951 20.839 1.00 93.62 190 GLU A O 1
ATOM 1513 N N . LYS A 1 191 ? -11.354 -15.678 18.780 1.00 94.69 191 LYS A N 1
ATOM 1514 C CA . LYS A 1 191 ? -10.047 -16.219 19.169 1.00 94.69 191 LYS A CA 1
ATOM 1515 C C . LYS A 1 191 ? -9.019 -15.101 19.224 1.00 94.69 191 LYS A C 1
ATOM 1517 O O . LYS A 1 191 ? -8.362 -14.932 20.242 1.00 94.69 191 LYS A O 1
ATOM 1522 N N . TYR A 1 192 ? -8.957 -14.297 18.166 1.00 95.06 192 TYR A N 1
ATOM 1523 C CA . TYR A 1 192 ? -7.992 -13.212 18.045 1.00 95.06 192 TYR A CA 1
ATOM 1524 C C . TYR A 1 192 ? -8.115 -12.181 19.180 1.00 95.06 192 TYR A C 1
ATOM 1526 O O . TYR A 1 192 ? -7.114 -11.799 19.769 1.00 95.06 192 TYR A O 1
ATOM 1534 N N . LYS A 1 193 ? -9.337 -11.802 19.583 1.00 93.75 193 LYS A N 1
ATOM 1535 C CA . LYS A 1 193 ? -9.582 -10.880 20.713 1.00 93.75 193 LYS A CA 1
ATOM 1536 C C . LYS A 1 193 ? -8.985 -11.341 22.046 1.00 93.75 193 LYS A C 1
ATOM 1538 O O . LYS A 1 193 ? -8.804 -10.515 22.933 1.00 93.75 193 LYS A O 1
ATOM 1543 N N . LYS A 1 194 ? -8.748 -12.644 22.210 1.00 93.81 194 LYS A N 1
ATOM 1544 C CA . LYS A 1 194 ? -8.202 -13.239 23.437 1.00 93.81 194 LYS A CA 1
ATOM 1545 C C . LYS A 1 194 ? -6.684 -13.367 23.410 1.00 93.81 194 LYS A C 1
ATOM 1547 O O . LYS A 1 194 ? -6.123 -13.773 24.417 1.00 93.81 194 LYS A O 1
ATOM 1552 N N . VAL A 1 195 ? -6.046 -13.063 22.280 1.00 94.12 195 VAL A N 1
ATOM 1553 C CA . VAL A 1 195 ? -4.593 -13.121 22.144 1.00 94.12 195 VAL A CA 1
ATOM 1554 C C . VAL A 1 195 ? -3.970 -11.993 22.951 1.00 94.12 195 VAL A C 1
ATOM 1556 O O . VAL A 1 195 ? -4.335 -10.832 22.793 1.00 94.12 195 VAL A O 1
ATOM 1559 N N . THR A 1 196 ? -3.015 -12.360 23.794 1.00 92.06 196 THR A N 1
ATOM 1560 C CA . THR A 1 196 ? -2.270 -11.465 24.688 1.00 92.06 196 THR A CA 1
ATOM 1561 C C . THR A 1 196 ? -0.758 -11.631 24.564 1.00 92.06 196 THR A C 1
ATOM 1563 O O . THR A 1 196 ? 0.005 -10.844 25.119 1.00 92.06 196 THR A O 1
ATOM 1566 N N . ASN A 1 197 ? -0.295 -12.667 23.857 1.00 91.88 197 ASN A N 1
ATOM 1567 C CA . ASN A 1 197 ? 1.123 -12.953 23.682 1.00 91.88 197 ASN A CA 1
ATOM 1568 C C . ASN A 1 197 ? 1.416 -13.647 22.343 1.00 91.88 197 ASN A C 1
ATOM 1570 O O . ASN A 1 197 ? 0.521 -14.093 21.625 1.00 91.88 197 ASN A O 1
ATOM 1574 N N . LYS A 1 198 ? 2.710 -13.744 22.017 1.00 92.94 198 LYS A N 1
ATOM 1575 C CA . LYS A 1 198 ? 3.196 -14.292 20.745 1.00 92.94 198 LYS A CA 1
ATOM 1576 C C . LYS A 1 198 ? 2.816 -15.760 20.539 1.00 92.94 198 LYS A C 1
ATOM 1578 O O . LYS A 1 198 ? 2.561 -16.144 19.406 1.00 92.94 198 LYS A O 1
ATOM 1583 N N . GLN A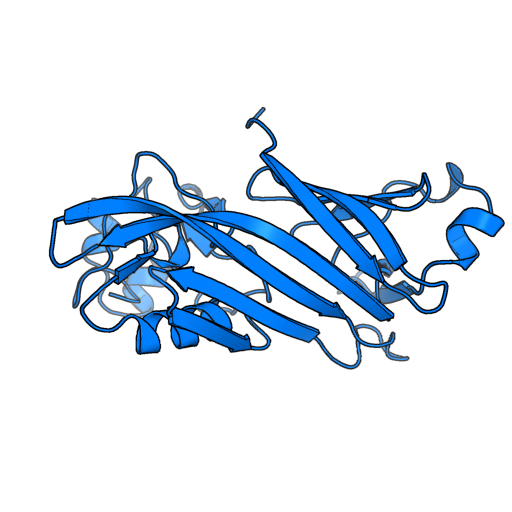 1 199 ? 2.783 -16.576 21.595 1.00 94.38 199 GLN A N 1
ATOM 1584 C CA . GLN A 1 199 ? 2.427 -17.990 21.454 1.00 94.38 199 GLN A CA 1
ATOM 1585 C C . GLN A 1 199 ? 0.953 -18.139 21.068 1.00 94.38 199 GLN A C 1
ATOM 1587 O O . GLN A 1 199 ? 0.645 -18.817 20.099 1.00 94.38 199 GLN A O 1
ATOM 1592 N N . GLU A 1 200 ? 0.059 -17.425 21.751 1.00 94.88 200 GLU A N 1
ATOM 1593 C CA . GLU A 1 200 ? -1.374 -17.429 21.432 1.00 94.88 200 GLU A CA 1
ATOM 1594 C C . GLU A 1 200 ? -1.662 -16.913 20.018 1.00 94.88 200 GLU A C 1
ATOM 1596 O O . GLU A 1 200 ? -2.547 -17.431 19.342 1.00 94.88 200 GLU A O 1
ATOM 1601 N N . TYR A 1 201 ? -0.904 -15.915 19.555 1.00 94.25 201 TYR A N 1
ATOM 1602 C CA . TYR A 1 201 ? -0.966 -15.446 18.170 1.00 94.25 201 TYR A CA 1
ATOM 1603 C C . TYR A 1 201 ? -0.576 -16.554 17.184 1.00 94.25 201 TYR A C 1
ATOM 1605 O O . TYR A 1 201 ? -1.252 -16.774 16.182 1.00 94.25 201 TYR A O 1
ATOM 1613 N N . MET A 1 202 ? 0.515 -17.261 17.481 1.00 93.44 202 MET A N 1
ATOM 1614 C CA . MET A 1 202 ? 1.036 -18.356 16.664 1.00 93.44 202 MET A CA 1
ATOM 1615 C C . MET A 1 202 ? 0.120 -19.585 16.638 1.00 93.44 202 MET A C 1
ATOM 1617 O O . MET A 1 202 ? 0.174 -20.355 15.682 1.00 93.44 202 MET A O 1
ATOM 1621 N N . ASP A 1 203 ? -0.734 -19.746 17.650 1.00 94.62 203 ASP A N 1
ATOM 1622 C CA . ASP A 1 203 ? -1.729 -20.819 17.737 1.00 94.62 203 ASP A CA 1
ATOM 1623 C C . ASP A 1 203 ? -3.007 -20.520 16.918 1.00 94.62 203 ASP A C 1
ATOM 1625 O O . ASP A 1 203 ? -3.910 -21.363 16.835 1.00 94.62 203 ASP A O 1
ATOM 1629 N N . LEU A 1 204 ? -3.122 -19.327 16.316 1.00 94.62 204 LEU A N 1
ATOM 1630 C CA . LEU A 1 204 ? -4.239 -18.980 15.438 1.00 94.62 204 LEU A CA 1
ATOM 1631 C C . LEU A 1 204 ? -4.205 -19.787 14.135 1.00 94.62 204 LEU A C 1
ATOM 1633 O O . LEU A 1 204 ? -3.160 -20.114 13.578 1.00 94.62 204 LEU A O 1
ATOM 1637 N N . GLU A 1 205 ? -5.394 -20.073 13.613 1.00 92.31 205 GLU A N 1
ATOM 1638 C CA . GLU A 1 205 ? -5.571 -20.875 12.404 1.00 92.31 205 GLU A CA 1
ATOM 1639 C C . GLU A 1 205 ? -5.144 -20.068 11.167 1.00 92.31 205 GLU A C 1
ATOM 1641 O O . GLU A 1 205 ? -5.801 -19.089 10.808 1.00 92.31 205 GLU A O 1
ATOM 1646 N N . THR A 1 206 ? -4.036 -20.446 10.524 1.00 86.75 206 THR A N 1
ATOM 1647 C CA . THR A 1 206 ? -3.467 -19.708 9.380 1.00 86.75 206 THR A CA 1
ATOM 1648 C C . THR A 1 206 ? -4.300 -19.837 8.107 1.00 86.75 206 THR A C 1
ATOM 1650 O O . THR A 1 206 ? -4.349 -18.900 7.316 1.00 86.75 206 THR A O 1
ATOM 1653 N N . ASP A 1 207 ? -5.022 -20.944 7.930 1.00 89.75 207 ASP A N 1
ATOM 1654 C CA . ASP A 1 207 ? -5.954 -21.186 6.819 1.00 89.75 207 ASP A CA 1
ATOM 1655 C C . ASP A 1 207 ? -7.186 -20.267 6.855 1.00 89.75 207 ASP A C 1
ATOM 1657 O O . ASP A 1 207 ? -7.846 -20.056 5.835 1.00 89.75 207 ASP A O 1
ATOM 1661 N N . LYS A 1 208 ? -7.478 -19.679 8.020 1.00 88.75 208 LYS A N 1
ATOM 1662 C CA . LYS A 1 208 ? -8.545 -18.685 8.211 1.00 88.75 208 LYS A CA 1
ATOM 1663 C C . LYS A 1 208 ? -8.058 -17.245 8.107 1.00 88.75 208 LYS A C 1
ATOM 1665 O O . LYS A 1 208 ? -8.863 -16.323 8.238 1.00 88.75 208 LYS A O 1
ATOM 1670 N N . THR A 1 209 ? -6.768 -17.042 7.884 1.00 90.69 209 THR A N 1
ATOM 1671 C CA . THR A 1 209 ? -6.157 -15.720 7.809 1.00 90.69 209 THR A CA 1
ATOM 1672 C C . THR A 1 209 ? -5.913 -15.355 6.355 1.00 90.69 209 THR A C 1
ATOM 1674 O O . THR A 1 209 ? -5.452 -16.164 5.554 1.00 90.69 209 THR A O 1
ATOM 1677 N N . THR A 1 210 ? -6.231 -14.115 5.993 1.00 91.88 210 THR A N 1
ATOM 1678 C CA . THR A 1 210 ? -5.985 -13.607 4.640 1.00 91.88 210 THR A CA 1
ATOM 1679 C C . THR A 1 210 ? -5.079 -12.397 4.681 1.00 91.88 210 THR A C 1
ATOM 1681 O O . THR A 1 210 ? -5.310 -11.503 5.493 1.00 91.88 210 THR A O 1
ATOM 1684 N N . THR A 1 211 ? -4.135 -12.327 3.752 1.00 92.94 211 THR A N 1
ATOM 1685 C CA . THR A 1 211 ? -3.324 -11.130 3.534 1.00 92.94 211 THR A CA 1
ATOM 1686 C C . THR A 1 211 ? -4.140 -10.027 2.856 1.00 92.94 211 THR A C 1
ATOM 1688 O O . THR A 1 211 ? -4.927 -10.309 1.942 1.00 92.94 211 THR A O 1
ATOM 1691 N N . VAL A 1 212 ? -3.975 -8.795 3.334 1.00 94.44 212 VAL A N 1
ATOM 1692 C CA . VAL A 1 212 ? -4.620 -7.567 2.855 1.00 94.44 212 VAL A CA 1
ATOM 1693 C C . VAL A 1 212 ? -3.648 -6.389 2.952 1.00 94.44 212 VAL A C 1
ATOM 1695 O O . VAL A 1 212 ? -2.730 -6.408 3.765 1.00 94.44 212 VAL A O 1
ATOM 1698 N N . GLN A 1 213 ? -3.893 -5.338 2.175 1.00 95.94 213 GLN A N 1
ATOM 1699 C CA . GLN A 1 213 ? -3.162 -4.075 2.288 1.00 95.94 213 GLN A CA 1
ATOM 1700 C C . GLN A 1 213 ? -3.715 -3.143 3.371 1.00 95.94 213 GLN A C 1
ATOM 1702 O O . GLN A 1 213 ? -4.918 -3.109 3.634 1.00 95.94 213 GLN A O 1
ATOM 1707 N N . GLU A 1 214 ? -2.827 -2.350 3.974 1.00 97.44 214 GLU A N 1
ATOM 1708 C CA . GLU A 1 214 ? -3.068 -1.471 5.128 1.00 97.44 214 GLU A CA 1
ATOM 1709 C C . GLU A 1 214 ? -4.215 -0.485 4.875 1.00 97.44 214 GLU A C 1
ATOM 1711 O O . GLU A 1 214 ? -5.023 -0.206 5.762 1.00 97.44 214 GLU A O 1
ATOM 1716 N N . ILE A 1 215 ? -4.315 -0.007 3.634 1.00 96.75 215 ILE A N 1
ATOM 1717 C CA . ILE A 1 215 ? -5.279 0.998 3.167 1.00 96.75 215 ILE A CA 1
ATOM 1718 C C . ILE A 1 215 ? -6.684 0.441 2.886 1.00 96.75 215 ILE A C 1
ATOM 1720 O O . ILE A 1 215 ? -7.592 1.201 2.538 1.00 96.75 215 ILE A O 1
ATOM 1724 N N . TYR A 1 216 ? -6.884 -0.876 2.998 1.00 96.38 216 TYR A N 1
ATOM 1725 C CA . TYR A 1 216 ? -8.177 -1.508 2.747 1.00 96.38 216 TYR A CA 1
ATOM 1726 C C . TYR A 1 216 ? -9.152 -1.283 3.906 1.00 96.38 216 TYR A C 1
ATOM 1728 O O . TYR A 1 216 ? -8.772 -1.341 5.066 1.00 96.38 216 TYR A O 1
ATOM 1736 N N . CYS A 1 217 ? -10.443 -1.102 3.624 1.00 95.25 217 CYS A N 1
ATOM 1737 C CA . CYS A 1 217 ? -11.488 -1.087 4.645 1.00 95.25 217 CYS A CA 1
ATOM 1738 C C . CYS A 1 217 ? -12.613 -2.051 4.265 1.00 95.25 217 CYS A C 1
ATOM 1740 O O . CYS A 1 217 ? -13.315 -1.844 3.276 1.00 95.25 217 CYS A O 1
ATOM 1742 N N . CYS A 1 218 ? -12.823 -3.089 5.078 1.00 94.69 218 CYS A N 1
ATOM 1743 C CA . CYS A 1 218 ? -13.919 -4.041 4.900 1.00 94.69 218 CYS A CA 1
ATOM 1744 C C . CYS A 1 218 ? -15.079 -3.778 5.871 1.00 94.69 218 CYS A C 1
ATOM 1746 O O . CYS A 1 218 ? -14.945 -3.067 6.865 1.00 94.69 218 CYS A O 1
ATOM 1748 N N . SER A 1 219 ? -16.218 -4.432 5.638 1.00 95.12 219 SER A N 1
ATOM 1749 C CA . SER A 1 219 ? -17.402 -4.310 6.501 1.00 95.12 219 SER A CA 1
ATOM 1750 C C . SER A 1 219 ? -17.245 -4.942 7.892 1.00 95.12 219 SER A C 1
ATOM 1752 O O . SER A 1 219 ? -18.134 -4.803 8.725 1.00 95.12 219 SER A O 1
ATOM 1754 N N . GLN A 1 220 ? -16.152 -5.671 8.141 1.00 96.19 220 GLN A N 1
ATOM 1755 C CA . GLN A 1 220 ? -15.849 -6.298 9.432 1.00 96.19 220 GLN A CA 1
ATOM 1756 C C . GLN A 1 220 ? -14.969 -5.426 10.333 1.00 96.19 220 GLN A C 1
ATOM 1758 O O . GLN A 1 220 ? -14.610 -5.892 11.417 1.00 96.19 220 GLN A O 1
ATOM 1763 N N . TYR A 1 221 ? -14.617 -4.218 9.878 1.00 96.38 221 TYR A N 1
ATOM 1764 C CA . TYR A 1 221 ? -13.796 -3.262 10.609 1.00 96.38 221 TYR A CA 1
ATOM 1765 C C . TYR A 1 221 ? -14.345 -3.009 12.015 1.00 96.38 221 TYR A C 1
ATOM 1767 O O . TYR A 1 221 ? -15.523 -2.705 12.199 1.00 96.38 221 TYR A O 1
ATOM 1775 N N . GLU A 1 222 ? -13.453 -3.078 12.995 1.00 95.38 222 GLU A N 1
ATOM 1776 C CA . GLU A 1 222 ? -13.681 -2.597 14.351 1.00 95.38 222 GLU A CA 1
ATOM 1777 C C . GLU A 1 222 ? -12.463 -1.771 14.749 1.00 95.38 222 GLU A C 1
ATOM 1779 O O . GLU A 1 222 ? -11.337 -2.141 14.420 1.00 95.38 222 GLU A O 1
ATOM 1784 N N . ILE A 1 223 ? -12.684 -0.650 15.434 1.00 93.19 223 ILE A N 1
ATOM 1785 C CA . ILE A 1 223 ? -11.590 0.209 15.890 1.00 93.19 223 ILE A CA 1
ATOM 1786 C C . ILE A 1 223 ? -10.667 -0.576 16.830 1.00 93.19 223 ILE A C 1
ATOM 1788 O O . ILE A 1 223 ? -11.146 -1.260 17.742 1.00 93.19 223 ILE A O 1
ATOM 1792 N N . ARG A 1 224 ? -9.351 -0.489 16.607 1.00 89.94 224 ARG A N 1
ATOM 1793 C CA . ARG A 1 224 ? -8.343 -1.063 17.509 1.00 89.94 224 ARG A CA 1
ATOM 1794 C C . ARG A 1 224 ? -8.477 -0.462 18.915 1.00 89.94 224 ARG A C 1
ATOM 1796 O O . ARG A 1 224 ? -8.745 0.729 19.060 1.00 89.94 224 ARG A O 1
ATOM 1803 N N . ARG A 1 225 ? -8.317 -1.291 19.952 1.00 85.56 225 ARG A N 1
ATOM 1804 C CA . ARG A 1 225 ? -8.410 -0.891 21.366 1.00 85.56 225 ARG A CA 1
ATOM 1805 C C . ARG A 1 225 ? -7.315 -1.567 22.182 1.00 85.56 225 ARG A C 1
ATOM 1807 O O . ARG A 1 225 ? -7.056 -2.744 21.952 1.00 85.56 225 ARG A O 1
ATOM 1814 N N . ALA A 1 226 ? -6.816 -0.830 23.175 1.00 84.94 226 ALA A N 1
ATOM 1815 C CA . ALA A 1 226 ? -5.890 -1.309 24.198 1.00 84.94 226 ALA A CA 1
ATOM 1816 C C . ALA A 1 226 ? -6.315 -2.671 24.780 1.00 84.94 226 ALA A C 1
ATOM 1818 O O . ALA A 1 226 ? -7.444 -2.802 25.265 1.00 84.94 226 ALA A O 1
ATOM 1819 N N . GLY A 1 227 ? -5.411 -3.653 24.783 1.00 81.06 227 GLY A N 1
ATOM 1820 C CA . GLY A 1 227 ? -5.589 -4.947 25.445 1.00 81.06 227 GLY A CA 1
ATOM 1821 C C . GLY A 1 227 ? -6.473 -5.955 24.705 1.00 81.06 227 GLY A C 1
ATOM 1822 O O . GLY A 1 227 ? -7.009 -6.864 25.342 1.00 81.06 227 GLY A O 1
ATOM 1823 N N . ALA A 1 228 ? -6.666 -5.799 23.392 1.00 84.50 228 ALA A N 1
ATOM 1824 C CA . ALA A 1 228 ? -7.439 -6.733 22.575 1.00 84.50 228 ALA A CA 1
ATOM 1825 C C . ALA A 1 228 ? -6.696 -7.120 21.288 1.00 84.50 228 ALA A C 1
ATOM 1827 O O . ALA A 1 228 ? -6.585 -6.324 20.357 1.00 84.50 228 ALA A O 1
ATOM 1828 N N . GLY A 1 229 ? -6.270 -8.382 21.196 1.00 87.75 229 GLY A N 1
ATOM 1829 C CA . GLY A 1 229 ? -5.421 -8.845 20.099 1.00 87.75 229 GLY A CA 1
ATOM 1830 C C . GLY A 1 229 ? -3.943 -8.537 20.336 1.00 87.75 229 GLY A C 1
ATOM 1831 O O . GLY A 1 229 ? -3.565 -7.971 21.355 1.00 87.75 229 GLY A O 1
ATOM 1832 N N . TYR A 1 230 ? -3.089 -8.938 19.396 1.00 87.69 230 TYR A N 1
ATOM 1833 C CA . TYR A 1 230 ? -1.641 -8.963 19.620 1.00 87.69 230 TYR A CA 1
ATOM 1834 C C . TYR A 1 230 ? -0.988 -7.572 19.598 1.00 87.69 230 TYR A C 1
ATOM 1836 O O . TYR A 1 230 ? -0.220 -7.247 20.499 1.00 87.69 230 TYR A O 1
ATOM 1844 N N . ARG A 1 231 ? -1.349 -6.718 18.633 1.00 81.38 231 ARG A N 1
ATOM 1845 C CA . ARG A 1 231 ? -1.022 -5.275 18.613 1.00 81.38 231 ARG A CA 1
ATOM 1846 C C . ARG A 1 231 ? -2.061 -4.408 19.353 1.00 81.38 231 ARG A C 1
ATOM 1848 O O . ARG A 1 231 ? -2.241 -3.241 19.003 1.00 81.38 231 ARG A O 1
ATOM 1855 N N . GLY A 1 232 ? -2.859 -5.012 20.233 1.00 72.31 232 GLY A N 1
ATOM 1856 C CA . GLY A 1 232 ? -3.999 -4.399 20.917 1.00 72.31 232 GLY A CA 1
ATOM 1857 C C . GLY A 1 232 ? -3.610 -3.687 22.185 1.00 72.31 232 GLY A C 1
ATOM 1858 O O . GLY A 1 232 ? -3.161 -4.354 23.139 1.00 72.31 232 GLY A O 1
#

Foldseek 3Di:
DQDWDWWWKWKQAPVGIDIKIWTHSQQKIWIADPNAIWMDRDQQQTAHPDPVVDDPVVVVRFAWFWDDDPPDPDTRTGTARMKMWTWDWFWKAFLVVRDIDTWTKIWIWHGAHHDPHGGHPDTKIKIWTDDPNDIFIAIDSAPLRGVVSSCVVCDNTMATQFLSQFQQWDADPVDDHRWFFTKGCLQPQVQQQQDDDDVSVVPDDVVSIDTGTRRHHDPSGDGHDPNGGHVD

Organism: NCBI:txid1867263